Protein AF-A0A386AXZ5-F1 (afdb_monomer_lite)

InterPro domains:
  IPR029063 S-adenosyl-L-methionine-dependent methyltransferase superfamily [G3DSA:3.40.50.150] (8-217)
  IPR029063 S-adenosyl-L-methionine-dependent methyltransferase superfamily [SSF53335] (28-207)

Sequence (222 aa):
MKNLVYKKGYFWWVYFIKNRGLISIKISGYLTSLSLKYIREFLIASGRIIGVISLPEGVFKKSDAESDAGGFTTILFFKKEKIETDYKIFVDVAIKIGFNHTSKNQPKIFKRDENGDFILDENNNKILDNDLIVIKDKLKKFCFDNNILGMERENLNIDYCFTNLTTFLKDDKLILCPKRYSHHYKSLISTIKSNTYATLKDINGVVENRSKDPVVKNLSKQ

pLDDT: mean 82.86, std 17.99, range [33.31, 98.56]

Secondary structure (DSSP, 8-state):
-------SSTTTHHHHSPTT-EEEEEEESTTT-GGGHHHHHHHHHHSEEEEEEE--TT-S---STT----SPEEEEEEES----S--EEEEEE-S-BSB-TTSTT--B-B-B-TTSPBPB-TTSPBPB-BHHHHHHHHHHHHHHHTT-TTS-----S----EEEHHHHHTSTT----GGGGSHHHHHHHHHHHHSSS--TTTTT---------TTGGGTS--

Structure (mmCIF, N/CA/C/O backbone):
data_AF-A0A386AXZ5-F1
#
_entry.id   AF-A0A386AXZ5-F1
#
loop_
_atom_site.group_PDB
_atom_site.id
_atom_site.type_symbol
_atom_site.label_atom_id
_atom_site.label_alt_id
_atom_site.label_comp_id
_atom_site.label_asym_id
_atom_site.label_entity_id
_atom_site.label_seq_id
_atom_site.pdbx_PDB_ins_code
_atom_site.Cartn_x
_atom_site.Cartn_y
_atom_site.Cartn_z
_atom_site.occupancy
_atom_site.B_iso_or_equiv
_atom_site.auth_seq_id
_atom_site.auth_comp_id
_atom_site.auth_asym_id
_atom_site.auth_atom_id
_atom_site.pdbx_PDB_model_num
ATOM 1 N N . MET A 1 1 ? -16.460 11.954 26.315 1.00 35.03 1 MET A N 1
ATOM 2 C CA . MET A 1 1 ? -15.560 12.323 25.198 1.00 35.03 1 MET A CA 1
ATOM 3 C C . MET A 1 1 ? -14.317 12.968 25.791 1.00 35.03 1 MET A C 1
ATOM 5 O O . MET A 1 1 ? -14.424 14.056 26.337 1.00 35.03 1 MET A O 1
ATOM 9 N N . LYS A 1 2 ? -13.173 12.271 25.816 1.00 34.31 2 LYS A N 1
ATOM 10 C CA . LYS A 1 2 ? -11.921 12.840 26.339 1.00 34.31 2 LYS A CA 1
ATOM 11 C C . LYS A 1 2 ? -11.267 13.673 25.239 1.00 34.31 2 LYS A C 1
ATOM 13 O O . LYS A 1 2 ? -10.969 13.147 24.171 1.00 34.31 2 LYS A O 1
ATOM 18 N N . ASN A 1 3 ? -11.072 14.958 25.523 1.00 35.78 3 ASN A N 1
ATOM 19 C CA . ASN A 1 3 ? -10.317 15.898 24.706 1.00 35.78 3 ASN A CA 1
ATOM 20 C C . ASN A 1 3 ? -8.893 15.366 24.491 1.00 35.78 3 ASN A C 1
ATOM 22 O O . ASN A 1 3 ? -8.052 15.456 25.385 1.00 35.78 3 ASN A O 1
ATOM 26 N N . LEU A 1 4 ? -8.623 14.805 23.308 1.00 40.41 4 LEU A N 1
ATOM 27 C CA . LEU A 1 4 ? -7.254 14.637 22.837 1.00 40.41 4 LEU A CA 1
ATOM 28 C C . LEU A 1 4 ? -6.691 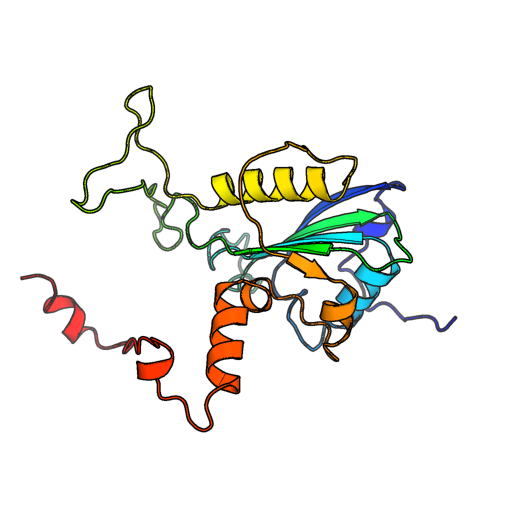16.037 22.589 1.00 40.41 4 LEU A C 1
ATOM 30 O O . LEU A 1 4 ? -7.056 16.716 21.631 1.00 40.41 4 LEU A O 1
ATOM 34 N N . VAL A 1 5 ? -5.807 16.470 23.479 1.00 38.00 5 VAL A N 1
ATOM 35 C CA . VAL A 1 5 ? -4.984 17.663 23.295 1.00 38.00 5 VAL A CA 1
ATOM 36 C C . VAL A 1 5 ? -4.059 17.393 22.106 1.00 38.00 5 VAL A C 1
ATOM 38 O O . VAL A 1 5 ? -3.056 16.690 22.221 1.00 38.00 5 VAL A O 1
ATOM 41 N N . TYR A 1 6 ? -4.436 17.899 20.930 1.00 49.62 6 TYR A N 1
ATOM 42 C CA . TYR A 1 6 ? -3.647 17.790 19.707 1.00 49.62 6 TYR A CA 1
ATOM 43 C C . TYR A 1 6 ? -2.310 18.510 19.898 1.00 49.62 6 TYR A C 1
ATOM 45 O O . TYR A 1 6 ? -2.257 19.736 20.012 1.00 49.62 6 TYR A O 1
ATOM 53 N N . LYS A 1 7 ? -1.200 17.764 19.877 1.00 44.31 7 LYS A N 1
ATOM 54 C CA . LYS A 1 7 ? 0.110 18.368 19.617 1.00 44.31 7 LYS A CA 1
ATOM 55 C C . LYS A 1 7 ? 0.072 18.981 18.208 1.00 44.31 7 LYS A C 1
ATOM 57 O O . LYS A 1 7 ? -0.056 18.270 17.216 1.00 44.31 7 LYS A O 1
ATOM 62 N N . LYS A 1 8 ? 0.105 20.318 18.184 1.00 41.59 8 LYS A N 1
ATOM 63 C CA . LYS A 1 8 ? 0.206 21.261 17.055 1.00 41.59 8 LYS A CA 1
ATOM 64 C C . LYS A 1 8 ? 0.628 20.651 15.699 1.00 41.59 8 LYS A C 1
ATOM 66 O O . LYS A 1 8 ? 1.732 20.135 15.566 1.00 41.59 8 LYS A O 1
ATOM 71 N N . GLY A 1 9 ? -0.210 20.849 14.673 1.00 53.00 9 GLY A N 1
ATOM 72 C CA . GLY A 1 9 ? 0.258 21.240 13.330 1.00 53.00 9 GLY A CA 1
ATOM 73 C C . GLY A 1 9 ? -0.055 20.324 12.139 1.00 53.00 9 GLY A C 1
ATOM 74 O O . GLY A 1 9 ? -0.414 20.824 11.080 1.00 53.00 9 GLY A O 1
ATOM 75 N N . TYR A 1 10 ? 0.054 19.001 12.258 1.00 60.22 10 TYR A N 1
ATOM 76 C CA . TYR A 1 10 ? 0.369 18.196 11.060 1.00 60.22 10 TYR A CA 1
ATOM 77 C C . TYR A 1 10 ? -0.810 17.754 10.166 1.00 60.22 10 TYR A C 1
ATOM 79 O O . TYR A 1 10 ? -0.578 17.299 9.049 1.00 60.22 10 TYR A O 1
ATOM 87 N N . PHE A 1 11 ? -2.068 17.876 10.610 1.00 69.06 11 PHE A N 1
ATOM 88 C CA . PHE A 1 11 ? -3.231 17.314 9.887 1.00 69.06 11 PHE A CA 1
ATOM 89 C C . PHE A 1 11 ? -4.452 18.245 9.794 1.00 69.06 11 PHE A C 1
ATOM 91 O O . PHE A 1 11 ? -5.574 17.793 9.562 1.00 69.06 11 PHE A O 1
ATOM 98 N N . TRP A 1 12 ? -4.249 19.562 9.918 1.00 75.38 12 TRP A N 1
ATOM 99 C CA . TRP A 1 12 ? -5.325 20.558 9.777 1.00 75.38 12 TRP A CA 1
ATOM 100 C C . TRP A 1 12 ? -6.089 20.455 8.452 1.00 75.38 12 TRP A C 1
ATOM 102 O O . TRP A 1 12 ? -7.279 20.751 8.401 1.00 75.38 12 TRP A O 1
ATOM 112 N N . TRP A 1 13 ? -5.438 19.958 7.399 1.00 78.38 13 TRP A N 1
ATOM 113 C CA . TRP A 1 13 ? -6.053 19.739 6.094 1.00 78.38 13 TRP A CA 1
ATOM 114 C C . TRP A 1 13 ? -7.328 18.879 6.154 1.00 78.38 13 TRP A C 1
ATOM 116 O O . TRP A 1 13 ? -8.241 19.122 5.372 1.00 78.38 13 TRP A O 1
ATOM 126 N N . VAL A 1 14 ? -7.464 17.943 7.109 1.00 78.75 14 VAL A N 1
ATOM 127 C CA . VAL A 1 14 ? -8.689 17.127 7.260 1.00 78.75 14 VAL A CA 1
ATOM 128 C C . VAL A 1 14 ? -9.915 17.996 7.564 1.00 78.75 14 VAL A C 1
ATOM 130 O O . VAL A 1 14 ? -11.027 17.691 7.122 1.00 78.75 14 VAL A O 1
ATOM 133 N N . TYR A 1 15 ? -9.735 19.114 8.270 1.00 81.56 15 TYR A N 1
ATOM 134 C CA . TYR A 1 15 ? -10.823 20.048 8.562 1.00 81.56 15 TYR A CA 1
ATOM 135 C C . TYR A 1 15 ? -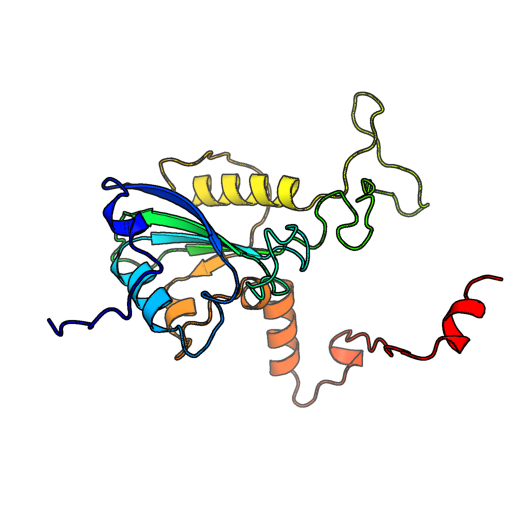11.291 20.797 7.311 1.00 81.56 15 TYR A C 1
ATOM 137 O O . TYR A 1 15 ? -12.491 21.016 7.167 1.00 81.56 15 TYR A O 1
ATOM 145 N N . PHE A 1 16 ? -10.383 21.086 6.375 1.00 83.44 16 PHE A N 1
ATOM 146 C CA . PHE A 1 16 ? -10.688 21.781 5.119 1.00 83.44 16 PHE A CA 1
ATOM 147 C C . PHE A 1 16 ? -11.294 20.878 4.037 1.00 83.44 16 PHE A C 1
ATOM 149 O O . PHE A 1 16 ? -11.870 21.371 3.067 1.00 83.44 16 PHE A O 1
ATOM 156 N N . ILE A 1 17 ? -11.213 19.555 4.196 1.00 86.81 17 ILE A N 1
ATOM 157 C CA . ILE A 1 17 ? -11.880 18.624 3.286 1.00 86.81 17 ILE A CA 1
ATOM 158 C C . ILE A 1 17 ? -13.397 18.693 3.516 1.00 86.81 17 ILE A C 1
ATOM 160 O O . ILE A 1 17 ? -13.882 18.525 4.641 1.00 86.81 17 ILE A O 1
ATOM 164 N N . LYS A 1 18 ? -14.157 18.920 2.437 1.00 88.25 18 LYS A N 1
ATOM 165 C CA . LYS A 1 18 ? -15.627 18.820 2.429 1.00 88.25 18 LYS A CA 1
ATOM 166 C C . LYS A 1 18 ? -16.069 17.394 2.778 1.00 88.25 18 LYS A C 1
ATOM 168 O O . LYS A 1 18 ? -15.335 16.440 2.540 1.00 88.25 18 LYS A O 1
ATOM 173 N N . ASN A 1 19 ? -17.279 17.215 3.303 1.00 87.31 19 ASN A N 1
ATOM 174 C CA . ASN A 1 19 ? -17.808 15.868 3.547 1.00 87.31 19 ASN A CA 1
ATOM 175 C C . ASN A 1 19 ? -17.778 15.026 2.263 1.00 87.31 19 ASN A C 1
ATOM 177 O O . ASN A 1 19 ? -18.112 15.522 1.189 1.00 87.31 19 ASN A O 1
ATOM 181 N N . ARG A 1 20 ? -17.347 13.763 2.387 1.00 89.31 20 ARG A N 1
ATOM 182 C CA . ARG A 1 20 ? -17.067 12.831 1.276 1.00 89.31 20 ARG A CA 1
ATOM 183 C C . ARG A 1 20 ? -15.950 13.271 0.320 1.00 89.31 20 ARG A C 1
ATOM 185 O O . ARG A 1 20 ? -15.727 12.604 -0.688 1.00 89.31 20 ARG A O 1
ATOM 192 N N . GLY A 1 21 ? -15.231 14.345 0.639 1.00 92.44 21 GLY A N 1
ATOM 193 C CA . GLY A 1 21 ? -14.072 14.799 -0.114 1.00 92.44 21 GLY A CA 1
ATOM 194 C C . GLY A 1 21 ? -12.894 13.837 0.020 1.00 92.44 21 GLY A C 1
ATOM 195 O O . GLY A 1 21 ? -12.735 13.155 1.038 1.00 92.44 21 GLY A O 1
ATOM 196 N N . LEU A 1 22 ? -12.080 13.796 -1.030 1.00 93.75 22 LEU A N 1
ATOM 197 C CA . LEU A 1 22 ? -10.935 12.909 -1.174 1.00 93.75 22 LEU A CA 1
ATOM 198 C C . LEU A 1 22 ? -9.646 13.720 -1.244 1.00 93.75 22 LEU A C 1
ATOM 200 O O . LEU A 1 22 ? -9.611 14.794 -1.842 1.00 93.75 22 LEU A O 1
ATOM 204 N N . ILE A 1 23 ? -8.585 13.182 -0.657 1.00 94.00 23 ILE A N 1
ATOM 205 C CA . ILE A 1 23 ? -7.238 13.715 -0.794 1.00 94.00 23 ILE A CA 1
ATOM 206 C C . ILE A 1 23 ? -6.242 12.576 -0.989 1.00 94.00 23 ILE A C 1
ATOM 208 O O . ILE A 1 23 ? -6.380 11.491 -0.418 1.00 94.00 23 ILE A O 1
ATOM 212 N N . SER A 1 24 ? -5.203 12.858 -1.763 1.00 92.44 24 SER A N 1
ATOM 213 C CA . SER A 1 24 ? -3.974 12.077 -1.791 1.00 92.44 24 SER A CA 1
ATOM 214 C C . SER A 1 24 ? -2.831 12.948 -1.288 1.00 92.44 24 SER A C 1
ATOM 216 O O . SER A 1 24 ? -2.636 14.048 -1.804 1.00 92.44 24 SER A O 1
ATOM 218 N N . ILE A 1 25 ? -2.072 12.478 -0.303 1.00 91.25 25 ILE A N 1
ATOM 219 C CA . ILE A 1 25 ? -0.964 13.241 0.278 1.00 91.25 25 ILE A CA 1
ATOM 220 C C . ILE A 1 25 ? 0.306 12.400 0.354 1.00 91.25 25 ILE A C 1
ATOM 222 O O . ILE A 1 25 ? 0.280 11.225 0.725 1.00 91.25 25 ILE A O 1
ATOM 226 N N . LYS A 1 26 ? 1.437 13.026 0.024 1.00 89.44 26 LYS A N 1
ATOM 227 C CA . LYS A 1 26 ? 2.769 12.485 0.290 1.00 89.44 26 LYS A CA 1
ATOM 228 C C . LYS A 1 26 ? 3.077 12.633 1.781 1.00 89.44 26 LYS A C 1
ATOM 230 O O . LYS A 1 26 ? 3.073 13.743 2.303 1.00 89.44 26 LYS A O 1
ATOM 235 N N . ILE A 1 27 ? 3.419 11.535 2.445 1.00 86.00 27 ILE A N 1
ATOM 236 C CA . ILE A 1 27 ? 3.763 11.515 3.865 1.00 86.00 27 ILE A CA 1
ATOM 237 C C . ILE A 1 27 ? 5.003 10.650 4.131 1.00 86.00 27 ILE A C 1
ATOM 239 O O . ILE A 1 27 ? 5.172 9.600 3.518 1.00 86.00 27 ILE A O 1
ATOM 243 N N . SER A 1 28 ? 5.887 11.080 5.037 1.00 80.88 28 SER A N 1
ATOM 244 C CA . SER A 1 28 ? 7.130 10.361 5.372 1.00 80.88 28 SER A CA 1
ATOM 245 C C . SER A 1 28 ? 7.171 10.000 6.857 1.00 80.88 28 SER A C 1
ATOM 247 O O . SER A 1 28 ? 7.037 10.874 7.704 1.00 80.88 28 SER A O 1
ATOM 249 N N . GLY A 1 29 ? 7.301 8.716 7.197 1.00 78.19 29 GLY A N 1
ATOM 250 C CA . GLY A 1 29 ? 7.477 8.239 8.582 1.00 78.19 29 GLY A CA 1
ATOM 251 C C . GLY A 1 29 ? 6.266 8.341 9.533 1.00 78.19 29 GLY A C 1
ATOM 252 O O . GLY A 1 29 ? 6.178 7.568 10.485 1.00 78.19 29 GLY A O 1
ATOM 253 N N . TYR A 1 30 ? 5.281 9.211 9.286 1.00 85.88 30 TYR A N 1
ATOM 254 C CA . TYR A 1 30 ? 4.122 9.387 10.185 1.00 85.88 30 TYR A CA 1
ATOM 255 C C . TYR A 1 30 ? 3.222 8.142 10.297 1.00 85.88 30 TYR A C 1
ATOM 257 O O . TYR A 1 30 ? 2.615 7.897 11.341 1.00 85.88 30 TYR A O 1
ATOM 265 N N . LEU A 1 31 ? 3.140 7.331 9.238 1.00 89.88 31 LEU A N 1
ATOM 266 C CA . LEU A 1 31 ? 2.310 6.120 9.218 1.00 89.88 31 LEU A CA 1
ATOM 267 C C . LEU A 1 31 ? 2.986 4.900 9.863 1.00 89.88 31 LEU A C 1
ATOM 269 O O . LEU A 1 31 ? 2.322 3.904 10.140 1.00 89.88 31 LEU A O 1
ATOM 273 N N . THR A 1 32 ? 4.287 4.979 10.143 1.00 89.69 32 THR A N 1
ATOM 274 C CA . THR A 1 32 ? 5.070 3.856 10.678 1.00 89.69 32 THR A CA 1
ATOM 275 C C . THR A 1 32 ? 5.696 4.148 12.036 1.00 89.69 32 THR A C 1
ATOM 277 O O . THR A 1 32 ? 5.943 3.219 12.800 1.00 89.69 32 THR A O 1
ATOM 280 N N . SER A 1 33 ? 5.909 5.421 12.375 1.00 89.00 33 SER A N 1
ATOM 281 C CA . SER A 1 33 ? 6.525 5.816 13.639 1.00 89.00 33 SER A CA 1
ATOM 282 C C . SER A 1 33 ? 5.670 5.429 14.848 1.00 89.00 33 SER A C 1
ATOM 284 O O . SER A 1 33 ? 4.472 5.734 14.921 1.00 89.00 33 SER A O 1
ATOM 286 N N . LEU A 1 34 ? 6.310 4.794 15.831 1.00 88.12 34 LEU A N 1
ATOM 287 C CA . LEU A 1 34 ? 5.687 4.346 17.078 1.00 88.12 34 LEU A CA 1
ATOM 288 C C . LEU A 1 34 ? 5.157 5.517 17.916 1.00 88.12 34 LEU A C 1
ATOM 290 O O . LEU A 1 34 ? 4.068 5.422 18.477 1.00 88.12 34 LEU A O 1
ATOM 294 N N . SER A 1 35 ? 5.889 6.634 17.959 1.00 87.88 35 SER A N 1
ATOM 295 C CA . SER A 1 35 ? 5.510 7.828 18.729 1.00 87.88 35 SER A CA 1
ATOM 296 C C . SER A 1 35 ? 4.331 8.592 18.119 1.00 87.88 35 SER A C 1
ATOM 298 O O . SER A 1 35 ? 3.718 9.427 18.781 1.00 87.88 35 SER A O 1
ATOM 300 N N . LEU A 1 36 ? 3.983 8.290 16.866 1.00 89.62 36 LEU A N 1
ATOM 301 C CA . LEU A 1 36 ? 2.950 8.979 16.094 1.00 89.62 36 LEU A CA 1
ATOM 302 C C . LEU A 1 36 ? 1.664 8.152 15.936 1.00 89.62 36 LEU A C 1
ATOM 304 O O . LEU A 1 36 ? 0.876 8.401 15.026 1.00 89.62 36 LEU A O 1
ATOM 308 N N . LYS A 1 37 ? 1.422 7.183 16.833 1.00 92.94 37 LYS A N 1
ATOM 309 C CA . LYS A 1 37 ? 0.196 6.358 16.848 1.00 92.94 37 LYS A CA 1
ATOM 310 C C . LYS A 1 37 ? -1.088 7.187 16.777 1.00 92.94 37 LYS A C 1
ATOM 312 O O . LYS A 1 37 ? -1.968 6.860 15.984 1.00 92.94 37 LYS A O 1
ATOM 317 N N . TYR A 1 38 ? -1.145 8.292 17.517 1.00 91.00 38 TYR A N 1
ATOM 318 C CA . TYR A 1 38 ? -2.308 9.183 17.572 1.00 91.00 38 TYR A CA 1
ATOM 319 C C . TYR A 1 38 ? -2.747 9.714 16.198 1.00 91.00 38 TYR A C 1
ATOM 321 O O . TYR A 1 38 ? -3.922 9.993 15.991 1.00 91.00 38 TYR A O 1
ATOM 329 N N . ILE A 1 39 ? -1.830 9.830 15.231 1.00 90.81 39 ILE A N 1
ATOM 330 C CA . ILE A 1 39 ? -2.159 10.263 13.866 1.00 90.81 39 ILE A CA 1
ATOM 331 C C . ILE A 1 39 ? -3.015 9.213 13.165 1.00 90.81 39 ILE A C 1
ATOM 333 O O . ILE A 1 39 ? -3.950 9.539 12.441 1.00 90.81 39 ILE A O 1
ATOM 337 N N . ARG A 1 40 ? -2.708 7.938 13.382 1.00 93.19 40 ARG A N 1
ATOM 338 C CA . ARG A 1 40 ? -3.409 6.819 12.747 1.00 93.19 40 ARG A CA 1
ATOM 339 C C . ARG A 1 40 ? -4.761 6.597 13.405 1.00 93.19 40 ARG A C 1
ATOM 341 O O . ARG A 1 40 ? -5.745 6.409 12.700 1.00 93.19 40 ARG A O 1
ATOM 348 N N . GLU A 1 41 ? -4.820 6.745 14.727 1.00 94.12 41 GLU A N 1
ATOM 349 C CA . GLU A 1 41 ? -6.082 6.822 15.471 1.00 94.12 41 GLU A CA 1
ATOM 350 C C . GLU A 1 41 ? -6.957 7.970 14.947 1.00 94.12 41 GLU A C 1
ATOM 352 O O . GLU A 1 41 ? -8.135 7.763 14.667 1.00 94.12 41 GLU A O 1
ATOM 357 N N . PHE A 1 42 ? -6.375 9.154 14.724 1.00 92.62 42 PHE A N 1
ATOM 358 C CA . PHE A 1 42 ? -7.084 10.301 14.161 1.00 92.62 42 PHE A CA 1
ATOM 359 C C . PHE A 1 42 ? -7.607 10.038 12.745 1.00 92.62 42 PHE A C 1
ATOM 361 O O . PHE A 1 42 ? -8.765 10.345 12.469 1.00 92.62 42 PHE A O 1
ATOM 368 N N . LEU A 1 43 ? -6.799 9.455 11.855 1.00 93.44 43 LEU A N 1
ATOM 369 C CA . LEU A 1 43 ? -7.237 9.110 10.499 1.00 93.44 43 LEU A CA 1
ATOM 370 C C . LEU A 1 43 ? -8.420 8.134 10.529 1.00 93.44 43 LEU A C 1
ATOM 372 O O . LEU A 1 43 ? -9.422 8.390 9.867 1.00 93.44 43 LEU A O 1
ATOM 376 N N . ILE A 1 44 ? -8.338 7.070 11.335 1.00 94.12 44 ILE A N 1
ATOM 377 C CA . ILE A 1 44 ? -9.423 6.086 11.499 1.00 94.12 44 ILE A CA 1
ATOM 378 C C . ILE A 1 44 ? -10.686 6.747 12.072 1.00 94.12 44 ILE A C 1
ATOM 380 O O . ILE A 1 44 ? -11.792 6.487 11.609 1.00 94.12 44 ILE A O 1
ATOM 384 N N . ALA A 1 45 ? -10.539 7.622 13.069 1.00 92.88 45 ALA A N 1
ATOM 385 C CA . ALA A 1 45 ? -11.675 8.294 13.696 1.00 92.88 45 ALA A CA 1
ATOM 386 C C . ALA A 1 45 ? -12.349 9.327 12.775 1.00 92.88 45 ALA A C 1
ATOM 388 O O . ALA A 1 45 ? -13.551 9.571 12.900 1.00 92.88 45 ALA A O 1
ATOM 389 N N . SER A 1 46 ? -11.581 9.940 11.870 1.00 92.81 46 SER A N 1
ATOM 390 C CA . SER A 1 46 ? -12.014 11.099 11.077 1.00 92.81 46 SER A CA 1
ATOM 391 C C . SER A 1 46 ? -12.519 10.748 9.677 1.00 92.81 46 SER A C 1
ATOM 393 O O . SER A 1 46 ? -13.051 11.620 8.988 1.00 92.81 46 SER A O 1
ATOM 395 N N . GLY A 1 47 ? -12.340 9.509 9.217 1.00 94.25 47 GLY A N 1
ATOM 396 C CA . GLY A 1 47 ? -12.781 9.095 7.890 1.00 94.25 47 GLY A CA 1
ATOM 397 C C . GLY A 1 47 ? -12.255 7.726 7.475 1.00 94.25 47 GLY A C 1
ATOM 398 O O . GLY A 1 47 ? -11.981 6.866 8.306 1.00 94.25 47 GLY A O 1
ATOM 399 N N . ARG A 1 48 ? -12.114 7.530 6.165 1.00 96.12 48 ARG A N 1
ATOM 400 C CA . ARG A 1 48 ? -11.716 6.270 5.544 1.00 96.12 48 ARG A CA 1
ATOM 401 C C . ARG A 1 48 ? -10.329 6.400 4.941 1.00 96.12 48 ARG A C 1
ATOM 403 O O . ARG A 1 48 ? -10.098 7.190 4.024 1.00 96.12 48 ARG A O 1
ATOM 410 N N . ILE A 1 49 ? -9.419 5.553 5.401 1.00 96.88 49 ILE A N 1
ATOM 411 C CA . ILE A 1 49 ? -8.149 5.309 4.713 1.00 96.88 49 ILE A CA 1
ATOM 412 C C . ILE A 1 49 ? -8.459 4.436 3.494 1.00 96.88 49 ILE A C 1
ATOM 414 O O . ILE A 1 49 ? -8.850 3.284 3.648 1.00 96.88 49 ILE A O 1
ATOM 418 N N . ILE A 1 50 ? -8.323 4.980 2.286 1.00 97.94 50 ILE A N 1
ATOM 419 C CA . ILE A 1 50 ? -8.579 4.225 1.052 1.00 97.94 50 ILE A CA 1
ATOM 420 C C . ILE A 1 50 ? -7.389 3.325 0.745 1.00 97.94 50 ILE A C 1
ATOM 422 O O . ILE A 1 50 ? -7.560 2.141 0.465 1.00 97.94 50 ILE A O 1
ATOM 426 N N . GLY A 1 51 ? -6.181 3.882 0.812 1.00 97.56 51 GLY A N 1
ATOM 427 C CA . GLY A 1 51 ? -4.990 3.141 0.451 1.00 97.56 51 GLY A CA 1
ATOM 428 C C . GLY A 1 51 ? -3.692 3.836 0.804 1.00 97.56 51 GLY A C 1
ATOM 429 O O . GLY A 1 51 ? -3.651 5.048 1.022 1.00 97.56 51 GLY A O 1
ATOM 430 N N . VAL A 1 52 ? -2.628 3.045 0.852 1.00 97.06 52 VAL A N 1
ATOM 431 C CA . VAL A 1 52 ? -1.268 3.493 1.137 1.00 97.06 52 VAL A CA 1
ATOM 432 C C . VAL A 1 52 ? -0.283 2.845 0.170 1.00 97.06 52 VAL A C 1
ATOM 434 O O . VAL A 1 52 ? -0.224 1.623 0.052 1.00 97.06 52 VAL A O 1
ATOM 437 N N . ILE A 1 53 ? 0.513 3.664 -0.514 1.00 96.25 53 ILE A N 1
ATOM 438 C CA . ILE A 1 53 ? 1.530 3.197 -1.465 1.00 96.25 53 ILE A CA 1
ATOM 439 C C . ILE A 1 53 ? 2.900 3.617 -0.959 1.00 96.25 53 ILE A C 1
ATOM 441 O O . ILE A 1 53 ? 3.162 4.812 -0.839 1.00 96.25 53 ILE A O 1
ATOM 445 N N . SER A 1 54 ? 3.783 2.663 -0.673 1.00 93.69 54 SER A N 1
ATOM 446 C CA . SER A 1 54 ? 5.180 2.981 -0.372 1.00 93.69 54 SER A CA 1
ATOM 447 C C . SER A 1 54 ? 5.947 3.267 -1.654 1.00 93.69 54 SER A C 1
ATOM 449 O O . SER A 1 54 ? 5.806 2.551 -2.640 1.00 93.69 54 SER A O 1
ATOM 451 N N . LEU A 1 55 ? 6.790 4.289 -1.610 1.00 91.75 55 LEU A N 1
ATOM 452 C CA . LEU A 1 55 ? 7.714 4.650 -2.672 1.00 91.75 55 LEU A CA 1
ATOM 453 C C . LEU A 1 55 ? 9.150 4.302 -2.260 1.00 91.75 55 LEU A C 1
ATOM 455 O O . LEU A 1 55 ? 9.435 4.212 -1.055 1.00 91.75 55 LEU A O 1
ATOM 459 N N . PRO A 1 56 ? 10.067 4.152 -3.231 1.00 87.25 56 PRO A N 1
ATOM 460 C CA . PRO A 1 56 ? 11.487 4.044 -2.938 1.00 87.25 56 PRO A CA 1
ATOM 461 C C . PRO A 1 56 ? 12.003 5.259 -2.157 1.00 87.25 56 PRO A C 1
ATOM 463 O O . PRO A 1 56 ? 11.420 6.349 -2.171 1.00 87.25 56 PRO A O 1
ATOM 466 N N . GLU A 1 57 ? 13.109 5.064 -1.451 1.00 82.00 57 GLU A N 1
ATOM 467 C CA . GLU A 1 57 ? 13.824 6.155 -0.794 1.00 82.00 57 GLU A CA 1
ATOM 468 C C . GLU A 1 57 ? 14.382 7.134 -1.842 1.00 82.00 57 GLU A C 1
ATOM 470 O O . GLU A 1 57 ? 14.653 6.744 -2.970 1.00 82.00 57 GLU A O 1
ATOM 475 N N . GLY A 1 58 ? 14.525 8.419 -1.513 1.00 76.19 58 GLY A N 1
ATOM 476 C CA . GLY A 1 58 ? 15.196 9.383 -2.398 1.00 76.19 58 GLY A CA 1
ATOM 477 C C . GLY A 1 58 ? 14.445 9.778 -3.679 1.00 76.19 58 GLY A C 1
ATOM 478 O O . GLY A 1 58 ? 14.975 10.555 -4.466 1.00 76.19 58 GLY A O 1
ATOM 479 N N . VAL A 1 59 ? 13.207 9.312 -3.885 1.00 80.69 59 VAL A N 1
ATOM 480 C CA . VAL A 1 59 ? 12.370 9.658 -5.057 1.00 80.69 59 VAL A CA 1
ATOM 481 C C . VAL A 1 59 ? 12.107 11.161 -5.173 1.00 80.69 59 VAL A C 1
ATOM 483 O O . VAL A 1 59 ? 12.019 11.695 -6.275 1.00 80.69 59 VAL A O 1
ATOM 486 N N . PHE A 1 60 ? 11.970 11.854 -4.042 1.00 78.00 60 PHE A N 1
ATOM 487 C CA . PHE A 1 60 ? 11.745 13.296 -4.012 1.00 78.00 60 PHE A CA 1
ATOM 488 C C . PHE A 1 60 ? 13.018 14.023 -3.593 1.00 78.00 60 PHE A C 1
ATOM 490 O O . PHE A 1 60 ? 13.598 13.708 -2.553 1.00 78.00 60 PHE A O 1
ATOM 497 N N . LYS A 1 61 ? 13.409 15.040 -4.370 1.00 64.94 61 LYS A N 1
ATOM 498 C CA . LYS A 1 61 ? 14.492 15.955 -3.996 1.00 64.94 61 LYS A CA 1
ATOM 499 C C . LYS A 1 61 ? 14.124 16.732 -2.731 1.00 64.94 61 LYS A C 1
ATOM 501 O O . LYS A 1 61 ? 12.965 17.087 -2.522 1.00 64.94 61 LYS A O 1
ATOM 506 N N . LYS A 1 62 ? 15.136 16.997 -1.906 1.00 66.00 62 LYS A N 1
ATOM 507 C CA . LYS A 1 62 ? 15.027 17.846 -0.720 1.00 66.00 62 LYS A CA 1
ATOM 508 C C . LYS A 1 62 ? 14.827 19.291 -1.181 1.00 66.00 62 LYS A C 1
ATOM 510 O O . LYS A 1 62 ? 15.679 19.810 -1.897 1.00 66.00 62 LYS A O 1
ATOM 515 N N . SER A 1 63 ? 13.719 19.911 -0.795 1.00 46.91 63 SER A N 1
ATOM 516 C CA . SER A 1 63 ? 13.655 21.365 -0.696 1.00 46.91 63 SER A CA 1
ATOM 517 C C . SER A 1 63 ? 14.265 21.714 0.659 1.00 46.91 63 SER A C 1
ATOM 519 O O . SER A 1 63 ? 13.627 21.534 1.692 1.00 46.91 63 SER A O 1
ATOM 521 N N . ASP A 1 64 ? 15.523 22.140 0.624 1.00 42.12 64 ASP A N 1
ATOM 522 C CA . ASP A 1 64 ? 16.153 22.945 1.671 1.00 42.12 64 ASP A CA 1
ATOM 523 C C . ASP A 1 64 ? 16.611 22.172 2.932 1.00 42.12 64 ASP A C 1
ATOM 525 O O . ASP A 1 64 ? 16.126 21.094 3.278 1.00 42.12 64 ASP A O 1
ATOM 529 N N . ALA A 1 65 ? 17.659 22.694 3.571 1.00 40.38 65 ALA A N 1
ATOM 530 C CA . ALA A 1 65 ? 18.647 21.971 4.378 1.00 40.38 65 ALA A CA 1
ATOM 531 C C . ALA A 1 65 ? 18.203 21.427 5.758 1.00 40.38 65 ALA A C 1
ATOM 533 O O . ALA A 1 65 ? 19.062 20.980 6.511 1.00 40.38 65 ALA A O 1
ATOM 534 N N . GLU A 1 66 ? 16.913 21.407 6.108 1.00 38.31 66 GLU A N 1
ATOM 535 C CA . GLU A 1 66 ? 16.487 21.155 7.503 1.00 38.31 66 GLU A CA 1
ATOM 536 C C . GLU A 1 66 ? 15.372 20.119 7.706 1.00 38.31 66 GLU A C 1
ATOM 538 O O . GLU A 1 66 ? 14.891 19.944 8.824 1.00 38.31 66 GLU A O 1
ATOM 543 N N . SER A 1 67 ? 14.962 19.368 6.682 1.00 41.28 67 SER A N 1
ATOM 544 C CA . SER A 1 67 ? 14.010 18.269 6.901 1.00 41.28 67 SER A CA 1
ATOM 545 C C . SER A 1 67 ? 14.555 16.923 6.431 1.00 41.28 67 SER A C 1
ATOM 547 O O . SER A 1 67 ? 14.855 16.712 5.254 1.00 41.28 67 SER A O 1
ATOM 549 N N . ASP A 1 68 ? 14.669 15.991 7.382 1.00 41.59 68 ASP A N 1
ATOM 550 C CA . ASP A 1 68 ? 15.153 14.610 7.250 1.00 41.59 68 ASP A CA 1
ATOM 551 C C . ASP A 1 68 ? 14.231 13.710 6.398 1.00 41.59 68 ASP A C 1
ATOM 553 O O . ASP A 1 68 ? 13.880 12.586 6.756 1.00 41.59 68 ASP A O 1
ATOM 557 N N . ALA A 1 69 ? 13.827 14.162 5.212 1.00 45.72 69 ALA A N 1
ATOM 558 C CA . ALA A 1 69 ? 13.046 13.375 4.260 1.00 45.72 69 ALA A CA 1
ATOM 559 C C . ALA A 1 69 ? 13.925 12.442 3.401 1.00 45.72 69 ALA A C 1
ATOM 561 O O . ALA A 1 69 ? 13.614 12.181 2.242 1.00 45.72 69 ALA A O 1
ATOM 562 N N . GLY A 1 70 ? 15.012 11.916 3.976 1.00 46.59 70 GLY A N 1
ATOM 563 C CA . GLY A 1 70 ? 15.745 10.764 3.440 1.00 46.59 70 GLY A CA 1
ATOM 564 C C . GLY A 1 70 ? 15.056 9.428 3.736 1.00 46.59 70 GLY A C 1
ATOM 565 O O . GLY A 1 70 ? 15.628 8.388 3.480 1.00 46.59 70 GLY A O 1
ATOM 566 N N . GLY A 1 71 ? 13.854 9.428 4.317 1.00 59.78 71 GLY A N 1
ATOM 567 C CA . GLY A 1 71 ? 13.127 8.210 4.673 1.00 59.78 71 GLY A CA 1
ATOM 568 C C . GLY A 1 71 ? 12.186 7.690 3.581 1.00 59.78 71 GLY A C 1
ATOM 569 O O . GLY A 1 71 ? 11.841 8.385 2.622 1.00 59.78 71 GLY A O 1
ATOM 570 N N . PHE A 1 72 ? 11.703 6.459 3.777 1.00 70.12 72 PHE A N 1
ATOM 571 C CA . PHE A 1 72 ? 10.624 5.870 2.982 1.00 70.12 72 PHE A CA 1
ATOM 572 C C . PHE A 1 72 ? 9.421 6.816 2.904 1.00 70.12 72 PHE A C 1
ATOM 574 O O . PHE A 1 72 ? 8.789 7.143 3.913 1.00 70.12 72 PHE A O 1
ATOM 581 N N . THR A 1 73 ? 9.081 7.222 1.685 1.00 85.50 73 THR A N 1
ATOM 582 C CA . THR A 1 73 ? 7.913 8.061 1.426 1.00 85.50 73 THR A CA 1
ATOM 583 C C . THR A 1 73 ? 6.701 7.184 1.133 1.00 85.50 73 THR A C 1
ATOM 585 O O . THR A 1 73 ? 6.818 6.127 0.521 1.00 85.50 73 THR A O 1
ATOM 588 N N . THR A 1 74 ? 5.522 7.607 1.577 1.00 90.88 74 THR A N 1
ATOM 589 C CA . THR A 1 74 ? 4.249 6.933 1.309 1.00 90.88 74 THR A CA 1
ATOM 590 C C . THR A 1 74 ? 3.252 7.918 0.707 1.00 90.88 74 THR A C 1
ATOM 592 O O . THR A 1 74 ? 3.199 9.075 1.117 1.00 90.88 74 THR A O 1
ATOM 595 N N . ILE A 1 75 ? 2.451 7.471 -0.255 1.00 94.81 75 ILE A N 1
ATOM 596 C CA . ILE A 1 75 ? 1.260 8.187 -0.718 1.00 94.81 75 ILE A CA 1
ATOM 597 C C . ILE A 1 75 ? 0.069 7.639 0.065 1.00 94.81 75 ILE A C 1
ATOM 599 O O . ILE A 1 75 ? -0.198 6.440 0.016 1.00 94.81 75 ILE A O 1
ATOM 603 N N . LEU A 1 76 ? -0.628 8.506 0.793 1.00 95.81 76 LEU A N 1
ATOM 604 C CA . LEU A 1 76 ? -1.857 8.188 1.515 1.00 95.81 76 LEU A CA 1
ATOM 605 C C . LEU A 1 76 ? -3.058 8.693 0.718 1.00 95.81 76 LEU A C 1
ATOM 607 O O . LEU A 1 76 ? -3.143 9.889 0.456 1.00 95.81 76 LEU A O 1
ATOM 611 N N . PHE A 1 77 ? -4.004 7.808 0.417 1.00 97.19 77 PHE A N 1
ATOM 612 C CA . PHE A 1 77 ? -5.332 8.157 -0.082 1.00 97.19 77 PHE A CA 1
ATOM 613 C C . PHE A 1 77 ? -6.320 8.125 1.076 1.00 97.19 77 PHE A C 1
ATOM 615 O O . PHE A 1 77 ? -6.505 7.091 1.725 1.00 97.19 77 PHE A O 1
ATOM 622 N N . PHE A 1 78 ? -6.959 9.258 1.336 1.00 96.12 78 PHE A N 1
ATOM 623 C CA . PHE A 1 78 ? -7.883 9.429 2.446 1.00 96.12 78 PHE A CA 1
ATOM 624 C C . PHE A 1 78 ? -9.170 10.090 1.970 1.00 96.12 78 PHE A C 1
ATOM 626 O O . PHE A 1 78 ? -9.149 11.009 1.152 1.00 96.12 78 PHE A O 1
ATOM 633 N N . LYS A 1 79 ? -10.296 9.643 2.517 1.00 95.88 79 LYS A N 1
ATOM 634 C CA . LYS A 1 79 ? -11.606 10.222 2.246 1.00 95.88 79 LYS A CA 1
ATOM 635 C C . LYS A 1 79 ? -12.295 10.575 3.549 1.00 95.88 79 LYS A C 1
ATOM 637 O O . LYS A 1 79 ? -12.371 9.750 4.457 1.00 95.88 79 LYS A O 1
ATOM 642 N N . LYS A 1 80 ? -12.829 11.794 3.635 1.00 94.75 80 LYS A N 1
ATOM 643 C CA . LYS A 1 80 ? -13.582 12.270 4.803 1.00 94.75 80 LYS A CA 1
ATOM 644 C C . LYS A 1 80 ? -14.996 11.692 4.789 1.00 94.75 80 LYS A C 1
ATOM 646 O O . LYS A 1 80 ? -15.981 12.362 4.482 1.00 94.75 80 LYS A O 1
ATOM 651 N N . GLU A 1 81 ? -15.055 10.399 5.048 1.00 92.75 81 GLU A N 1
ATOM 652 C CA . GLU A 1 81 ? -16.244 9.562 5.059 1.00 92.75 81 GLU A CA 1
ATOM 653 C C . GLU A 1 81 ? -16.023 8.501 6.132 1.00 92.75 81 GLU A C 1
ATOM 655 O O . GLU A 1 81 ? -15.128 7.669 6.002 1.00 92.75 81 GLU A O 1
ATOM 660 N N . LYS A 1 82 ? -16.784 8.564 7.224 1.00 89.00 82 LYS A N 1
ATOM 661 C CA . LYS A 1 82 ? -16.676 7.577 8.295 1.00 89.00 82 LYS A CA 1
ATOM 662 C C . LYS A 1 82 ? -17.434 6.320 7.880 1.00 89.00 82 LYS A C 1
ATOM 664 O O . LYS A 1 82 ? -18.607 6.404 7.527 1.00 89.00 82 LYS A O 1
ATOM 669 N N . ILE A 1 83 ? -16.755 5.181 7.926 1.00 89.19 83 ILE A N 1
ATOM 670 C CA . ILE A 1 83 ? -17.346 3.863 7.698 1.00 89.19 83 ILE A CA 1
ATOM 671 C C . ILE A 1 83 ? -17.361 3.146 9.045 1.00 89.19 83 ILE A C 1
ATOM 673 O O . ILE A 1 83 ? -16.319 3.024 9.684 1.00 89.19 83 ILE A O 1
ATOM 677 N N . GLU A 1 84 ? -18.541 2.732 9.501 1.00 87.12 84 GLU A N 1
ATOM 678 C CA . GLU A 1 84 ? -18.703 2.052 10.796 1.00 87.12 84 GLU A CA 1
ATOM 679 C C . GLU A 1 84 ? -18.393 0.554 10.718 1.00 87.12 84 GLU A C 1
ATOM 681 O O . GLU A 1 84 ? -18.081 -0.075 11.726 1.00 87.12 84 GLU A O 1
ATOM 686 N N . THR A 1 85 ? -18.448 -0.012 9.514 1.00 92.56 85 THR A N 1
ATOM 687 C CA . THR A 1 85 ? -18.155 -1.416 9.242 1.00 92.56 85 THR A CA 1
ATOM 688 C C . THR A 1 85 ? -16.691 -1.632 8.863 1.00 92.56 85 THR A C 1
ATOM 690 O O . THR A 1 85 ? -15.960 -0.700 8.518 1.00 92.56 85 THR A O 1
ATOM 693 N N . ASP A 1 86 ? -16.248 -2.891 8.918 1.00 96.38 86 ASP A N 1
ATOM 694 C CA . ASP A 1 86 ? -14.927 -3.259 8.415 1.00 96.38 86 ASP A CA 1
ATOM 695 C C . ASP A 1 86 ? -14.816 -2.942 6.917 1.00 96.38 86 ASP A C 1
ATOM 697 O O . ASP A 1 86 ? -15.753 -3.146 6.142 1.00 96.38 86 ASP A O 1
ATOM 701 N N . TYR A 1 87 ? -13.657 -2.439 6.505 1.00 97.56 87 TYR A N 1
ATOM 702 C CA . TYR A 1 87 ? -13.395 -2.087 5.118 1.00 97.56 87 TYR A CA 1
ATOM 703 C C . TYR A 1 87 ? -11.964 -2.437 4.720 1.00 97.56 87 TYR A C 1
ATOM 705 O O . TYR A 1 87 ? -11.044 -2.465 5.540 1.00 97.56 87 TYR A O 1
ATOM 713 N N . LYS A 1 88 ? -11.770 -2.678 3.423 1.00 97.94 88 LYS A N 1
ATOM 714 C CA . LYS A 1 88 ? -10.452 -2.941 2.845 1.00 97.94 88 LYS A CA 1
ATOM 715 C C . LYS A 1 88 ? -9.668 -1.638 2.685 1.00 97.94 88 LYS A C 1
ATOM 717 O O . LYS A 1 88 ? -10.228 -0.623 2.271 1.00 97.94 88 LYS A O 1
ATOM 722 N N . ILE A 1 89 ? -8.374 -1.698 2.974 1.00 98.06 89 ILE A N 1
ATOM 723 C CA . ILE A 1 89 ? -7.367 -0.661 2.749 1.00 98.06 89 ILE A CA 1
ATOM 724 C C . ILE A 1 89 ? -6.418 -1.188 1.677 1.00 98.06 89 ILE A C 1
ATOM 726 O O . ILE A 1 89 ? -5.768 -2.217 1.881 1.00 98.06 89 ILE A O 1
ATOM 730 N N . PHE A 1 90 ? -6.334 -0.490 0.549 1.00 98.44 90 PHE A N 1
ATOM 731 C CA . PHE A 1 90 ? -5.395 -0.813 -0.519 1.00 98.44 90 PHE A CA 1
ATOM 732 C C . PHE A 1 90 ? -3.951 -0.623 -0.047 1.00 98.44 90 PHE A C 1
ATOM 734 O O . PHE A 1 90 ? -3.628 0.367 0.614 1.00 98.44 90 PHE A O 1
ATOM 741 N N . VAL A 1 91 ? -3.065 -1.552 -0.394 1.00 97.19 91 VAL A N 1
ATOM 742 C CA . VAL A 1 91 ? -1.640 -1.453 -0.065 1.00 97.19 91 VAL A CA 1
ATOM 743 C C . VAL A 1 91 ? -0.817 -1.835 -1.284 1.00 97.19 91 VAL A C 1
ATOM 745 O O . VAL A 1 91 ? -1.092 -2.848 -1.913 1.00 97.19 91 VAL A O 1
ATOM 748 N N . ASP A 1 92 ? 0.213 -1.062 -1.610 1.00 96.62 92 ASP A N 1
ATOM 749 C CA . ASP A 1 92 ? 1.206 -1.494 -2.599 1.00 96.62 92 ASP A CA 1
ATOM 750 C C . ASP A 1 92 ? 2.572 -0.842 -2.335 1.00 96.62 92 ASP A C 1
ATOM 752 O O . ASP A 1 92 ? 2.705 0.082 -1.524 1.00 96.62 92 ASP A O 1
ATOM 756 N N . VAL A 1 93 ? 3.610 -1.355 -2.984 1.00 94.31 93 VAL A N 1
ATOM 757 C CA . VAL A 1 93 ? 4.990 -0.890 -2.850 1.00 94.31 93 VAL A CA 1
ATOM 758 C C . VAL A 1 93 ? 5.571 -0.720 -4.245 1.00 94.31 93 VAL A C 1
ATOM 760 O O . VAL A 1 93 ? 5.809 -1.700 -4.941 1.00 94.31 93 VAL A O 1
ATOM 763 N N . ALA A 1 94 ? 5.850 0.522 -4.632 1.00 93.69 94 ALA A N 1
ATOM 764 C CA . ALA A 1 94 ? 6.663 0.791 -5.806 1.00 93.69 94 ALA A CA 1
ATOM 765 C C . ALA A 1 94 ? 8.135 0.542 -5.456 1.00 93.69 94 ALA A C 1
ATOM 767 O O . ALA A 1 94 ? 8.649 1.075 -4.469 1.00 93.69 94 ALA A O 1
ATOM 768 N N . ILE A 1 95 ? 8.813 -0.259 -6.267 1.00 90.44 95 ILE A N 1
ATOM 769 C CA . ILE A 1 95 ? 10.263 -0.473 -6.217 1.00 90.44 95 ILE A CA 1
ATOM 770 C C . ILE A 1 95 ? 10.921 0.366 -7.313 1.00 90.44 95 ILE A C 1
ATOM 772 O O . ILE A 1 95 ? 11.979 0.961 -7.108 1.00 90.44 95 ILE A O 1
ATOM 776 N N . LYS A 1 96 ? 10.257 0.462 -8.464 1.00 91.25 96 LYS A N 1
ATOM 777 C CA . LYS A 1 96 ? 10.739 1.138 -9.658 1.00 91.25 96 LYS A CA 1
ATOM 778 C C . LYS A 1 96 ? 9.843 2.319 -10.003 1.00 91.25 96 LYS A C 1
ATOM 780 O O . LYS A 1 96 ? 8.620 2.225 -9.988 1.00 91.25 96 LYS A O 1
ATOM 785 N N . ILE A 1 97 ? 10.472 3.441 -10.327 1.00 90.81 97 ILE A N 1
ATOM 786 C CA . ILE A 1 97 ? 9.812 4.738 -10.565 1.00 90.81 97 ILE A CA 1
ATOM 787 C C . ILE A 1 97 ? 10.088 5.293 -11.971 1.00 90.81 97 ILE A C 1
ATOM 789 O O . ILE A 1 97 ? 9.761 6.440 -12.261 1.00 90.81 97 ILE A O 1
ATOM 793 N N . GLY A 1 98 ? 10.718 4.507 -12.849 1.00 90.06 98 GLY A N 1
ATOM 794 C CA . GLY A 1 98 ? 11.055 4.912 -14.217 1.00 90.06 98 GLY A CA 1
ATOM 795 C C . GLY A 1 98 ? 12.289 5.807 -14.347 1.00 90.06 98 GLY A C 1
ATOM 796 O O . GLY A 1 98 ? 12.600 6.245 -15.452 1.00 90.06 98 GLY A O 1
ATOM 797 N N . PHE A 1 99 ? 13.016 6.086 -13.262 1.00 88.81 99 PHE A N 1
ATOM 798 C CA . PHE A 1 99 ? 14.287 6.813 -13.302 1.00 88.81 99 PHE A CA 1
ATOM 799 C C . PHE A 1 99 ? 15.206 6.446 -12.132 1.00 88.81 99 PHE A C 1
ATOM 801 O O . PHE A 1 99 ? 14.760 5.984 -11.079 1.00 88.81 99 PHE A O 1
ATOM 808 N N . ASN A 1 100 ? 16.509 6.672 -12.309 1.00 84.50 100 ASN A N 1
ATOM 809 C CA . ASN A 1 100 ? 17.495 6.467 -11.255 1.00 84.50 100 ASN A CA 1
ATOM 810 C C . ASN A 1 100 ? 17.539 7.680 -10.310 1.00 84.50 100 ASN A C 1
ATOM 812 O O . ASN A 1 100 ? 18.256 8.646 -10.559 1.00 84.50 100 ASN A O 1
ATOM 816 N N . HIS A 1 101 ? 16.816 7.595 -9.195 1.00 75.25 101 HIS A N 1
ATOM 817 C CA . HIS A 1 101 ? 16.754 8.634 -8.161 1.00 75.25 101 HIS A CA 1
ATOM 818 C C . HIS A 1 101 ? 18.066 8.832 -7.374 1.00 75.25 101 HIS A C 1
ATOM 820 O O . HIS A 1 101 ? 18.211 9.831 -6.676 1.00 75.25 101 HIS A O 1
ATOM 826 N N . THR A 1 102 ? 19.038 7.919 -7.490 1.00 73.94 102 THR A N 1
ATOM 827 C CA . THR A 1 102 ? 20.352 8.041 -6.824 1.00 73.94 102 THR A CA 1
ATOM 828 C C . THR A 1 102 ? 21.373 8.838 -7.639 1.00 73.94 102 THR A C 1
ATOM 830 O O . THR A 1 102 ? 22.358 9.332 -7.092 1.00 73.94 102 THR A O 1
ATOM 833 N N . SER A 1 103 ? 21.151 8.990 -8.948 1.00 76.19 103 SER A N 1
ATOM 834 C CA . SER A 1 103 ? 22.050 9.730 -9.835 1.00 76.19 103 SER A CA 1
ATOM 835 C C . SER A 1 103 ? 21.617 11.189 -9.956 1.00 76.19 103 SER A C 1
ATOM 837 O O . SER A 1 103 ? 20.437 11.475 -10.153 1.00 76.19 103 SER A O 1
ATOM 839 N N . LYS A 1 104 ? 22.577 12.127 -9.919 1.00 74.69 104 LYS A N 1
ATOM 840 C CA . LYS A 1 104 ? 22.316 13.577 -10.049 1.00 74.69 104 LYS A CA 1
ATOM 841 C C . LYS A 1 104 ? 21.496 13.922 -11.299 1.00 74.69 104 LYS A C 1
ATOM 843 O O . LYS A 1 104 ? 20.623 14.788 -11.241 1.00 74.69 104 LYS A O 1
ATOM 848 N N . ASN A 1 105 ? 21.745 13.205 -12.396 1.00 79.25 105 ASN A N 1
ATOM 849 C CA . ASN A 1 105 ? 21.110 13.448 -13.693 1.00 79.25 105 ASN A CA 1
ATOM 850 C C . ASN A 1 105 ? 19.773 12.710 -13.856 1.00 79.25 105 ASN A C 1
ATOM 852 O O . ASN A 1 105 ? 19.097 12.914 -14.856 1.00 79.25 105 ASN A O 1
ATOM 856 N N . GLN A 1 106 ? 19.393 11.862 -12.890 1.00 82.06 106 GLN A N 1
ATOM 857 C CA . GLN A 1 106 ? 18.132 11.112 -12.860 1.00 82.06 106 GLN A CA 1
ATOM 858 C C . GLN A 1 106 ? 17.763 10.456 -14.206 1.00 82.06 106 GLN A C 1
ATOM 860 O O . GLN A 1 106 ? 16.666 10.683 -14.721 1.00 82.06 106 GLN A O 1
ATOM 865 N N . PRO A 1 107 ? 18.671 9.664 -14.814 1.00 88.56 107 PRO A N 1
ATOM 866 C CA . PRO A 1 107 ? 18.408 9.050 -16.106 1.00 88.56 107 PRO A CA 1
ATOM 867 C C . PRO A 1 107 ? 17.174 8.148 -16.031 1.00 88.56 107 PRO A C 1
ATOM 869 O O . PRO A 1 107 ? 16.968 7.442 -15.038 1.00 88.56 107 PRO A O 1
ATOM 872 N N . LYS A 1 108 ? 16.370 8.164 -17.098 1.00 91.19 108 LYS A N 1
ATOM 873 C CA . LYS A 1 108 ? 15.212 7.278 -17.249 1.00 91.19 108 LYS A CA 1
ATOM 874 C C . LYS A 1 108 ? 15.662 5.815 -17.251 1.00 91.19 108 LYS A C 1
ATOM 876 O O . LYS A 1 108 ? 16.690 5.479 -17.837 1.00 91.19 108 LYS A O 1
ATOM 881 N N . ILE A 1 109 ? 14.876 4.960 -16.607 1.00 91.94 109 ILE A N 1
ATOM 882 C CA . ILE A 1 109 ? 15.056 3.507 -16.597 1.00 91.94 109 ILE A CA 1
ATOM 883 C C . ILE A 1 109 ? 13.912 2.904 -17.406 1.00 91.94 109 ILE A C 1
ATOM 885 O O . ILE A 1 109 ? 12.743 3.213 -17.167 1.00 91.94 109 ILE A O 1
ATOM 889 N N . PHE A 1 110 ? 14.264 2.056 -18.366 1.00 94.12 110 PHE A N 1
ATOM 890 C CA . PHE A 1 110 ? 13.330 1.395 -19.273 1.00 94.12 110 PHE A CA 1
ATOM 891 C C . PHE A 1 110 ? 13.310 -0.107 -19.012 1.00 94.12 110 PHE A C 1
ATO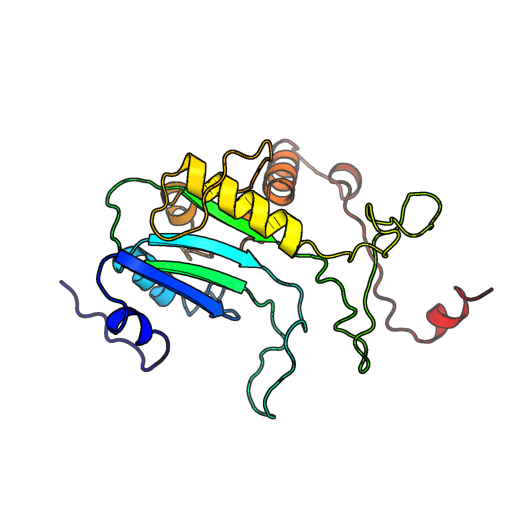M 893 O O . PHE A 1 110 ? 14.316 -0.667 -18.569 1.00 94.12 110 PHE A O 1
ATOM 900 N N . LYS A 1 111 ? 12.169 -0.740 -19.290 1.00 92.94 111 LYS A N 1
ATOM 901 C CA . LYS A 1 111 ? 11.999 -2.184 -19.156 1.00 92.94 111 LYS A CA 1
ATOM 902 C C . LYS A 1 111 ? 12.906 -2.912 -20.140 1.00 92.94 111 LYS A C 1
ATOM 904 O O . LYS A 1 111 ? 13.094 -2.462 -21.274 1.00 92.94 111 LYS A O 1
ATOM 909 N N . ARG A 1 112 ? 13.435 -4.041 -19.683 1.00 92.69 112 ARG A N 1
ATOM 910 C CA . ARG A 1 112 ? 14.233 -4.959 -20.486 1.00 92.69 112 ARG A CA 1
ATOM 911 C C . ARG A 1 112 ? 13.649 -6.361 -20.408 1.00 92.69 112 ARG A C 1
ATOM 913 O O . ARG A 1 112 ? 13.021 -6.685 -19.398 1.00 92.69 112 ARG A O 1
ATOM 920 N N . ASP A 1 113 ? 13.824 -7.134 -21.467 1.00 92.69 113 ASP A N 1
ATOM 921 C CA . ASP A 1 113 ? 13.501 -8.558 -21.485 1.00 92.69 113 ASP A CA 1
ATOM 922 C C . ASP A 1 113 ? 14.624 -9.405 -20.850 1.00 92.69 113 ASP A C 1
ATOM 924 O O . ASP A 1 113 ? 15.584 -8.872 -20.284 1.00 92.69 113 ASP A O 1
ATOM 928 N N . GLU A 1 114 ? 14.487 -10.730 -20.916 1.00 92.69 114 GLU A N 1
ATOM 929 C CA . GLU A 1 114 ? 15.453 -11.688 -20.361 1.00 92.69 114 GLU A CA 1
ATOM 930 C C . GLU A 1 114 ? 16.817 -11.655 -21.072 1.00 92.69 114 GLU A C 1
ATOM 932 O O . GLU A 1 114 ? 17.835 -11.957 -20.452 1.00 92.69 114 GLU A O 1
ATOM 937 N N . ASN A 1 115 ? 16.851 -11.230 -22.338 1.00 91.06 115 ASN A N 1
ATOM 938 C CA . ASN A 1 115 ? 18.077 -11.080 -23.126 1.00 91.06 115 ASN A CA 1
ATOM 939 C C . ASN A 1 115 ? 18.762 -9.725 -22.876 1.00 91.06 115 ASN A C 1
ATOM 941 O O . ASN A 1 115 ? 19.910 -9.516 -23.267 1.00 91.06 115 ASN A O 1
ATOM 945 N N . GLY A 1 116 ? 18.078 -8.808 -22.187 1.00 89.56 116 GLY A N 1
ATOM 946 C CA . GLY A 1 116 ? 18.551 -7.463 -21.888 1.00 89.56 116 GLY A CA 1
ATOM 947 C C . GLY A 1 116 ? 18.134 -6.413 -22.920 1.00 89.56 116 GLY A C 1
ATOM 948 O O . GLY A 1 116 ? 18.526 -5.248 -22.768 1.00 89.56 116 GLY A O 1
ATOM 949 N N . ASP A 1 117 ? 17.323 -6.771 -23.913 1.00 92.25 117 ASP A N 1
ATOM 950 C CA . ASP A 1 117 ? 16.829 -5.865 -24.947 1.00 92.25 117 ASP A CA 1
ATOM 951 C C . ASP A 1 117 ? 15.686 -4.988 -24.430 1.00 92.25 117 ASP A C 1
ATOM 953 O O . ASP A 1 117 ? 14.987 -5.327 -23.476 1.00 92.25 117 ASP A O 1
ATOM 957 N N . PHE A 1 118 ? 15.511 -3.801 -25.020 1.00 94.69 118 PHE A N 1
ATOM 958 C CA . PHE A 1 118 ? 14.461 -2.874 -24.591 1.00 94.69 118 PHE A CA 1
ATOM 959 C C . PHE A 1 118 ? 13.080 -3.355 -25.027 1.00 94.69 118 PHE A C 1
ATOM 961 O O . PHE A 1 118 ? 12.846 -3.589 -26.209 1.00 94.69 118 PHE A O 1
ATOM 968 N N . ILE A 1 119 ? 12.134 -3.359 -24.088 1.00 94.12 119 ILE A N 1
ATOM 969 C CA . ILE A 1 119 ? 10.726 -3.591 -24.414 1.00 94.12 119 ILE A CA 1
ATOM 970 C C . ILE A 1 119 ? 10.135 -2.295 -24.980 1.00 94.12 119 ILE A C 1
ATOM 972 O O . ILE A 1 119 ? 10.220 -1.234 -24.344 1.00 94.12 119 ILE A O 1
ATOM 976 N N . LEU A 1 120 ? 9.547 -2.390 -26.172 1.00 93.88 120 LEU A N 1
ATOM 977 C CA . LEU A 1 120 ? 8.938 -1.274 -26.892 1.00 93.88 120 LEU A CA 1
ATOM 978 C C . LEU A 1 120 ? 7.407 -1.328 -26.821 1.00 93.88 120 LEU A C 1
ATOM 980 O O . LEU A 1 120 ? 6.824 -2.400 -26.665 1.00 93.88 120 LEU A O 1
ATOM 984 N N . ASP A 1 121 ? 6.771 -0.164 -26.909 1.00 91.94 121 ASP A N 1
ATOM 985 C CA . ASP A 1 121 ? 5.328 -0.044 -27.106 1.00 91.94 121 ASP A CA 1
ATOM 986 C C . ASP A 1 121 ? 4.935 -0.190 -2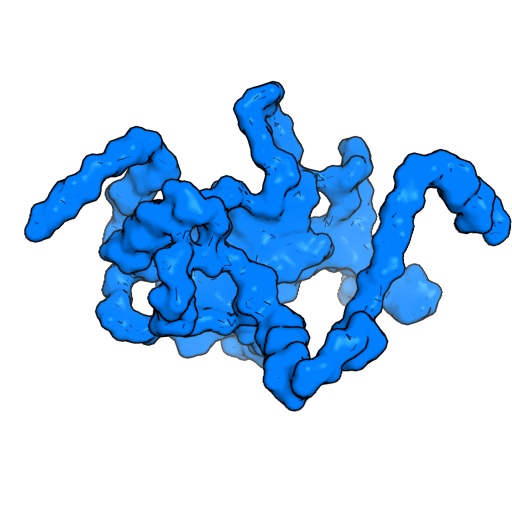8.587 1.00 91.94 121 ASP A C 1
ATOM 988 O O . ASP A 1 121 ? 5.778 -0.356 -29.469 1.00 91.94 121 ASP A O 1
ATOM 992 N N . GLU A 1 122 ? 3.633 -0.103 -28.861 1.00 93.75 122 GLU A N 1
ATOM 993 C CA . GLU A 1 122 ? 3.042 -0.161 -30.207 1.00 93.75 122 GLU A CA 1
ATOM 994 C C . GLU A 1 122 ? 3.573 0.908 -31.182 1.00 93.75 122 GLU A C 1
ATOM 996 O O . GLU A 1 122 ? 3.470 0.745 -32.394 1.00 93.75 122 GLU A O 1
ATOM 1001 N N . ASN A 1 123 ? 4.187 1.975 -30.666 1.00 94.12 123 ASN A N 1
ATOM 1002 C CA . ASN A 1 123 ? 4.764 3.071 -31.439 1.00 94.12 123 ASN A CA 1
ATOM 1003 C C . ASN A 1 123 ? 6.302 2.991 -31.512 1.00 94.12 123 ASN A C 1
ATOM 1005 O O . ASN A 1 123 ? 6.953 3.985 -31.840 1.00 94.12 123 ASN A O 1
ATOM 1009 N N . ASN A 1 124 ? 6.899 1.837 -31.190 1.00 92.56 124 ASN A N 1
ATOM 1010 C CA . ASN A 1 124 ? 8.347 1.613 -31.112 1.00 92.56 124 ASN A CA 1
ATOM 1011 C C . ASN A 1 124 ? 9.086 2.485 -30.073 1.00 92.56 124 ASN A C 1
ATOM 1013 O O . ASN A 1 124 ? 10.308 2.648 -30.151 1.00 92.56 124 ASN A O 1
ATOM 1017 N N . ASN A 1 125 ? 8.394 3.023 -29.064 1.00 93.94 125 ASN A N 1
ATOM 1018 C CA . ASN A 1 125 ? 9.038 3.757 -27.974 1.00 93.94 125 ASN A CA 1
ATOM 1019 C C . ASN A 1 125 ? 9.382 2.830 -26.809 1.00 93.94 125 ASN A C 1
ATOM 1021 O O . ASN A 1 125 ? 8.637 1.918 -26.464 1.00 93.94 125 ASN A O 1
ATOM 1025 N N . LYS A 1 126 ? 10.504 3.097 -26.134 1.00 94.44 126 LYS A N 1
ATOM 1026 C CA . LYS A 1 126 ? 10.929 2.325 -24.958 1.00 94.44 126 LYS A CA 1
ATOM 1027 C C . LYS A 1 126 ? 9.955 2.510 -23.794 1.00 94.44 126 LYS A C 1
ATOM 1029 O O . LYS A 1 126 ? 9.714 3.638 -23.357 1.00 94.44 126 LYS A O 1
ATOM 1034 N N . ILE A 1 127 ? 9.493 1.405 -23.217 1.00 93.06 127 ILE A N 1
ATOM 1035 C CA . ILE A 1 127 ? 8.578 1.423 -22.071 1.00 93.06 127 ILE A CA 1
ATOM 1036 C C . ILE A 1 127 ? 9.349 1.722 -20.782 1.00 93.06 127 ILE A C 1
ATOM 1038 O O . ILE A 1 127 ? 10.353 1.078 -20.477 1.00 93.06 127 ILE A O 1
ATOM 1042 N N . LEU A 1 128 ? 8.876 2.689 -19.989 1.00 93.19 128 LEU A N 1
ATOM 1043 C CA . LEU A 1 128 ? 9.472 3.014 -18.688 1.00 93.19 128 LEU A CA 1
ATOM 1044 C C . LEU A 1 128 ? 9.286 1.880 -17.675 1.00 93.19 128 LEU A C 1
ATOM 1046 O O . LEU A 1 128 ? 8.203 1.309 -17.534 1.00 93.19 128 LEU A O 1
ATOM 1050 N N . ASP A 1 129 ? 10.336 1.612 -16.902 1.00 93.44 129 ASP A N 1
ATOM 1051 C CA . ASP A 1 129 ? 10.296 0.647 -15.806 1.00 93.44 129 ASP A CA 1
ATOM 1052 C C . ASP A 1 129 ? 9.740 1.320 -14.543 1.00 93.44 129 ASP A C 1
ATOM 1054 O O . ASP A 1 129 ? 10.476 1.792 -13.671 1.00 93.44 129 ASP A O 1
ATOM 1058 N N . ASN A 1 130 ? 8.416 1.484 -14.516 1.00 94.50 130 ASN A N 1
ATOM 1059 C CA . ASN A 1 130 ? 7.701 2.246 -13.499 1.00 94.50 130 ASN A CA 1
ATOM 1060 C C . ASN A 1 130 ? 6.508 1.460 -12.943 1.00 94.50 130 ASN A C 1
ATOM 1062 O O . ASN A 1 130 ? 5.486 1.295 -13.615 1.00 94.50 130 ASN A O 1
ATOM 1066 N N . ASP A 1 131 ? 6.615 1.048 -11.682 1.00 95.06 131 ASP A N 1
ATOM 1067 C CA . ASP A 1 131 ? 5.585 0.276 -10.988 1.00 95.06 131 ASP A CA 1
ATOM 1068 C C . ASP A 1 131 ? 4.317 1.102 -10.752 1.00 95.06 131 ASP A C 1
ATOM 1070 O O . ASP A 1 131 ? 3.226 0.542 -10.682 1.00 95.06 131 ASP A O 1
ATOM 1074 N N . LEU A 1 13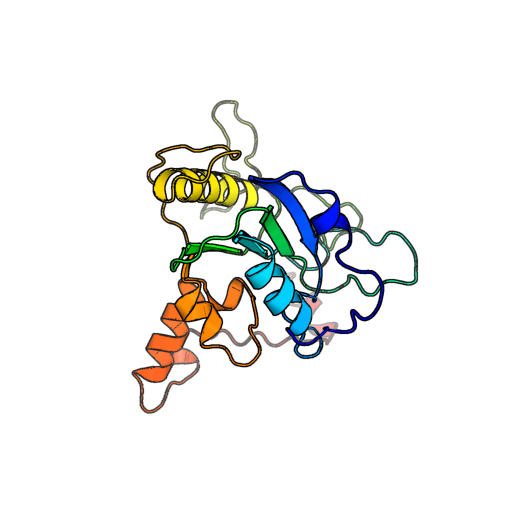2 ? 4.417 2.437 -10.683 1.00 95.19 132 LEU A N 1
ATOM 1075 C CA . LEU A 1 132 ? 3.261 3.310 -10.442 1.00 95.19 132 LEU A CA 1
ATOM 1076 C C . LEU A 1 132 ? 2.196 3.200 -11.534 1.00 95.19 132 LEU A C 1
ATOM 1078 O O . LEU A 1 132 ? 1.021 3.419 -11.249 1.00 95.19 132 LEU A O 1
ATOM 1082 N N . ILE A 1 133 ? 2.586 2.833 -12.759 1.00 93.94 133 ILE A N 1
ATOM 1083 C CA . ILE A 1 133 ? 1.648 2.607 -13.866 1.00 93.94 133 ILE A CA 1
ATOM 1084 C C . ILE A 1 133 ? 0.746 1.414 -13.533 1.00 93.94 133 ILE A C 1
ATOM 1086 O O . ILE A 1 133 ? -0.475 1.532 -13.578 1.00 93.94 133 ILE A O 1
ATOM 1090 N N . VAL A 1 134 ? 1.348 0.303 -13.106 1.00 95.38 134 VAL A N 1
ATOM 1091 C CA . VAL A 1 134 ? 0.628 -0.919 -12.727 1.00 95.38 134 VAL A CA 1
ATOM 1092 C C . VAL A 1 134 ? -0.152 -0.707 -11.427 1.00 95.38 134 VAL A C 1
ATOM 1094 O O . VAL A 1 134 ? -1.297 -1.135 -11.307 1.00 95.38 134 VAL A O 1
ATOM 1097 N N . ILE A 1 135 ? 0.432 -0.011 -10.448 1.00 97.31 135 ILE A N 1
ATOM 1098 C CA . ILE A 1 135 ? -0.224 0.278 -9.165 1.00 97.31 135 ILE A CA 1
ATOM 1099 C C . ILE A 1 135 ? -1.462 1.162 -9.365 1.00 97.31 135 ILE A C 1
ATOM 1101 O O . ILE A 1 135 ? -2.469 0.954 -8.691 1.00 97.31 135 ILE A O 1
ATOM 1105 N N . LYS A 1 136 ? -1.423 2.119 -10.301 1.00 97.38 136 LYS A N 1
ATOM 1106 C CA . LYS A 1 136 ? -2.592 2.924 -10.682 1.00 97.38 136 LYS A CA 1
ATOM 1107 C C . LYS A 1 136 ? -3.736 2.025 -11.161 1.00 97.38 136 LYS A C 1
ATOM 1109 O O . LYS A 1 136 ? -4.857 2.183 -10.689 1.00 97.38 136 LYS A O 1
ATOM 1114 N N . ASP A 1 137 ? -3.455 1.059 -12.029 1.00 98.00 137 ASP A N 1
ATOM 1115 C CA . ASP A 1 137 ? -4.465 0.131 -12.553 1.00 98.00 137 ASP A CA 1
ATOM 1116 C C . ASP A 1 137 ? -5.015 -0.795 -11.453 1.00 98.00 137 ASP A C 1
ATOM 1118 O O . ASP A 1 137 ? -6.229 -0.950 -11.306 1.00 98.00 137 ASP A O 1
ATOM 1122 N N . LYS A 1 138 ? -4.148 -1.307 -10.570 1.00 98.31 138 LYS A N 1
ATOM 1123 C CA . LYS A 1 138 ? -4.573 -2.037 -9.363 1.00 98.31 138 LYS A CA 1
ATOM 1124 C C . LYS A 1 138 ? -5.474 -1.201 -8.453 1.00 98.31 138 LYS A C 1
ATOM 1126 O O . LYS A 1 138 ? -6.450 -1.717 -7.912 1.00 98.31 138 LYS A O 1
ATOM 1131 N N . LEU A 1 139 ? -5.166 0.085 -8.278 1.00 98.25 139 LEU A N 1
ATOM 1132 C CA . LEU A 1 139 ? -5.969 0.996 -7.465 1.00 98.25 139 LEU A CA 1
ATOM 1133 C C . LEU A 1 139 ? -7.339 1.251 -8.108 1.00 98.25 139 LEU A C 1
ATOM 1135 O O . LEU A 1 139 ? -8.341 1.224 -7.399 1.00 98.25 139 LEU A O 1
ATOM 1139 N N . LYS A 1 140 ? -7.415 1.412 -9.437 1.00 98.38 140 LYS A N 1
ATOM 1140 C CA . LYS A 1 140 ? -8.695 1.503 -10.168 1.00 98.38 140 LYS A CA 1
ATOM 1141 C C . LYS A 1 140 ? -9.556 0.263 -9.962 1.00 98.38 140 LYS A C 1
ATOM 1143 O O . LYS A 1 140 ? -10.749 0.393 -9.675 1.00 98.38 140 LYS A O 1
ATOM 1148 N N . LYS A 1 141 ? -8.949 -0.924 -10.059 1.00 98.31 141 LYS A N 1
ATOM 1149 C CA . LYS A 1 141 ? -9.625 -2.202 -9.807 1.00 98.31 141 LYS A CA 1
ATOM 1150 C C . LYS A 1 141 ? -10.118 -2.304 -8.368 1.00 98.31 141 LYS A C 1
ATOM 1152 O O . LYS A 1 141 ? -11.287 -2.598 -8.133 1.00 98.31 141 LYS A O 1
ATOM 1157 N N . PHE A 1 142 ? -9.274 -1.955 -7.400 1.00 98.56 142 PHE A N 1
ATOM 1158 C CA . PHE A 1 142 ? -9.663 -1.885 -5.993 1.00 98.56 142 PHE A CA 1
ATOM 1159 C C . PHE A 1 142 ? -10.843 -0.929 -5.769 1.00 98.56 142 PHE A C 1
ATOM 1161 O O . PHE A 1 142 ? -11.791 -1.258 -5.051 1.00 98.56 142 PHE A O 1
ATOM 1168 N N . CYS A 1 143 ? -10.810 0.257 -6.379 1.00 98.12 143 CYS A N 1
ATOM 1169 C CA . CYS A 1 143 ? -11.875 1.243 -6.262 1.00 98.12 143 CYS A CA 1
ATOM 1170 C C . CYS A 1 143 ? -13.185 0.759 -6.900 1.00 98.12 143 CYS A C 1
ATOM 1172 O O . CYS A 1 143 ? -14.253 1.055 -6.359 1.00 98.12 143 CYS A O 1
ATOM 1174 N N . PHE A 1 144 ? -13.115 0.010 -8.006 1.00 98.38 144 PHE A N 1
ATOM 1175 C CA . PHE A 1 144 ? -14.264 -0.652 -8.626 1.00 98.38 144 PHE A CA 1
ATOM 1176 C C . PHE A 1 144 ? -14.877 -1.693 -7.677 1.00 98.38 144 PHE A C 1
ATOM 1178 O O . PHE A 1 144 ? -16.040 -1.556 -7.299 1.00 98.38 144 PHE A O 1
ATOM 1185 N N . ASP A 1 145 ? -14.073 -2.641 -7.189 1.00 98.31 145 ASP A N 1
ATOM 1186 C CA . ASP A 1 145 ? -14.524 -3.755 -6.338 1.00 98.31 145 ASP A CA 1
ATOM 1187 C C . ASP A 1 145 ? -15.108 -3.315 -4.993 1.00 98.31 145 ASP A C 1
ATOM 1189 O O . ASP A 1 145 ? -15.956 -3.992 -4.417 1.00 98.31 145 ASP A O 1
ATOM 1193 N N . ASN A 1 146 ? -14.636 -2.184 -4.466 1.00 97.06 146 ASN A N 1
ATOM 1194 C CA . ASN A 1 146 ? -15.032 -1.669 -3.154 1.00 97.06 146 ASN A CA 1
ATOM 1195 C C . ASN A 1 146 ? -15.956 -0.447 -3.244 1.00 97.06 146 ASN A C 1
ATOM 1197 O O . ASN A 1 146 ? -16.177 0.226 -2.232 1.00 97.06 146 ASN A O 1
ATOM 1201 N N . ASN A 1 147 ? -16.460 -0.144 -4.446 1.00 95.81 147 ASN A N 1
ATOM 1202 C CA . ASN A 1 147 ? -17.362 0.969 -4.739 1.00 95.81 147 ASN A CA 1
ATOM 1203 C C . ASN A 1 147 ? -16.882 2.324 -4.167 1.00 95.81 147 ASN A C 1
ATOM 1205 O O . ASN A 1 147 ? -17.637 3.077 -3.545 1.00 95.81 147 ASN A O 1
ATOM 1209 N N . ILE A 1 148 ? -15.599 2.647 -4.356 1.00 95.88 148 ILE A N 1
ATOM 1210 C CA . ILE A 1 148 ? -15.004 3.900 -3.871 1.00 95.88 148 ILE A CA 1
ATOM 1211 C C . ILE A 1 148 ? -15.403 5.056 -4.792 1.00 95.88 148 ILE A C 1
ATOM 1213 O O . ILE A 1 148 ? -14.801 5.280 -5.840 1.00 95.88 148 ILE A O 1
ATOM 1217 N N . LEU A 1 149 ? -16.416 5.823 -4.393 1.00 93.38 149 LEU A N 1
ATOM 1218 C CA . LEU A 1 149 ? -16.850 7.008 -5.141 1.00 93.38 149 LEU A CA 1
ATOM 1219 C C . LEU A 1 149 ? -15.815 8.141 -5.069 1.00 93.38 149 LEU A C 1
ATOM 1221 O O . LEU A 1 149 ? -15.251 8.387 -3.998 1.00 93.38 149 LEU A O 1
ATOM 1225 N N . GLY A 1 150 ? -15.648 8.869 -6.180 1.00 91.75 150 GLY A N 1
ATOM 1226 C CA . GLY A 1 150 ? -14.736 10.015 -6.306 1.00 91.75 150 GLY A CA 1
ATOM 1227 C C . GLY A 1 150 ? -13.328 9.669 -6.806 1.00 91.75 150 GLY A C 1
ATOM 1228 O O . GLY A 1 150 ? -12.493 10.560 -6.905 1.00 91.75 150 GLY A O 1
ATOM 1229 N N . MET A 1 151 ? -13.068 8.397 -7.118 1.00 94.25 151 MET A N 1
ATOM 1230 C CA . MET A 1 151 ? -11.846 7.930 -7.780 1.00 94.25 151 MET A CA 1
ATOM 1231 C C . MET A 1 151 ? -12.183 7.304 -9.132 1.00 94.25 151 MET A C 1
ATOM 1233 O O . MET A 1 151 ? -13.321 6.881 -9.355 1.00 94.25 151 MET A O 1
ATOM 1237 N N . GLU A 1 152 ? -11.189 7.212 -10.014 1.00 95.44 152 GLU A N 1
ATOM 1238 C CA . GLU A 1 152 ? -11.288 6.377 -11.211 1.00 95.44 152 GLU A CA 1
ATOM 1239 C C . GLU A 1 152 ? -11.526 4.912 -10.811 1.00 95.44 152 GLU A C 1
ATOM 1241 O O . GLU A 1 152 ? -10.918 4.401 -9.867 1.00 95.44 152 GLU A O 1
ATOM 1246 N N . ARG A 1 153 ? -12.442 4.246 -11.519 1.00 97.19 153 ARG A N 1
ATOM 1247 C CA . ARG A 1 153 ? -12.870 2.868 -11.257 1.00 97.19 153 ARG A CA 1
ATOM 1248 C C . ARG A 1 153 ? -12.958 2.121 -12.570 1.00 97.19 153 ARG A C 1
ATOM 1250 O O . ARG A 1 153 ? -13.594 2.608 -13.498 1.00 97.19 153 ARG A O 1
ATOM 1257 N N . GLU A 1 154 ? -12.365 0.940 -12.617 1.00 97.88 154 GLU A N 1
ATOM 1258 C CA . GLU A 1 154 ? -12.305 0.140 -13.834 1.00 97.88 154 GLU A CA 1
ATOM 1259 C C . GLU A 1 154 ? -12.261 -1.350 -13.486 1.00 97.88 154 GLU A C 1
ATOM 1261 O O . GLU A 1 154 ? -11.540 -1.753 -12.571 1.00 97.88 154 GLU A O 1
ATOM 1266 N N . ASN A 1 155 ? -13.043 -2.171 -14.192 1.00 97.19 155 ASN A N 1
ATOM 1267 C CA . ASN A 1 155 ? -13.080 -3.616 -13.973 1.00 97.19 155 ASN A CA 1
ATOM 1268 C C . ASN A 1 155 ? -11.951 -4.316 -14.743 1.00 97.19 155 ASN A C 1
ATOM 1270 O O . ASN A 1 155 ? -12.170 -4.933 -15.782 1.00 97.19 155 ASN A O 1
ATOM 1274 N N . LEU A 1 156 ? -10.730 -4.169 -14.242 1.00 96.81 156 LEU A N 1
ATOM 1275 C CA . LEU A 1 156 ? -9.521 -4.740 -14.830 1.00 96.81 156 LEU A CA 1
ATOM 1276 C C . LEU A 1 156 ? -9.258 -6.165 -14.329 1.00 96.81 156 LEU A C 1
ATOM 1278 O O . LEU A 1 156 ? -9.438 -6.456 -13.149 1.00 96.81 156 LEU A O 1
ATOM 1282 N N . ASN A 1 157 ? -8.745 -7.043 -15.193 1.00 96.69 157 ASN A N 1
ATOM 1283 C CA . ASN A 1 157 ? -8.293 -8.379 -14.796 1.00 96.69 157 ASN A CA 1
ATOM 1284 C C . ASN A 1 157 ? -6.884 -8.325 -14.171 1.00 96.69 157 ASN A C 1
ATOM 1286 O O . ASN A 1 157 ? -5.901 -8.741 -14.781 1.00 96.69 157 ASN A O 1
ATOM 1290 N N . ILE A 1 158 ? -6.779 -7.738 -12.978 1.00 96.06 158 ILE A N 1
ATOM 1291 C CA . ILE A 1 158 ? -5.522 -7.571 -12.243 1.00 96.06 158 ILE A CA 1
ATOM 1292 C C . ILE A 1 158 ? -5.740 -7.789 -10.744 1.00 96.06 158 ILE A C 1
ATOM 1294 O O . ILE A 1 158 ? -6.720 -7.310 -10.172 1.00 96.06 158 ILE A O 1
ATOM 1298 N N . ASP A 1 159 ? -4.811 -8.499 -10.105 1.00 95.06 159 ASP A N 1
ATOM 1299 C CA . ASP A 1 159 ? -4.824 -8.699 -8.656 1.00 95.06 159 ASP A CA 1
ATOM 1300 C C . ASP A 1 159 ? -4.162 -7.531 -7.905 1.00 95.06 159 ASP A C 1
ATOM 1302 O O . ASP A 1 159 ? -3.247 -6.862 -8.403 1.00 95.06 159 ASP A O 1
ATOM 1306 N N . TYR A 1 160 ? -4.610 -7.294 -6.673 1.00 96.19 160 TYR A N 1
ATOM 1307 C CA . TYR A 1 160 ? -4.107 -6.234 -5.810 1.00 96.19 160 TYR A CA 1
ATOM 1308 C C . TYR A 1 160 ? -3.968 -6.683 -4.352 1.00 96.19 160 TYR A C 1
ATOM 1310 O O . TYR A 1 160 ? -4.719 -7.507 -3.836 1.00 96.19 160 TYR A O 1
ATOM 1318 N N . CYS A 1 161 ? -3.025 -6.072 -3.630 1.00 95.69 161 CYS A N 1
ATOM 1319 C CA . CYS A 1 161 ? -2.881 -6.306 -2.196 1.00 95.69 161 CYS A CA 1
ATOM 1320 C C . CYS A 1 161 ? -3.815 -5.386 -1.394 1.00 95.69 161 CYS A C 1
ATOM 1322 O O . CYS A 1 161 ? -3.980 -4.200 -1.690 1.00 95.69 161 CYS A O 1
ATOM 1324 N N . PHE A 1 162 ? -4.376 -5.913 -0.306 1.00 97.00 162 PHE A N 1
ATOM 1325 C CA . PHE A 1 162 ? -5.109 -5.119 0.678 1.00 97.00 162 PHE A CA 1
ATOM 1326 C C . PHE A 1 162 ? -4.945 -5.676 2.101 1.00 97.00 162 PHE A C 1
ATOM 1328 O O . PHE A 1 162 ? -4.475 -6.800 2.327 1.00 97.00 162 PHE A O 1
ATOM 1335 N N . THR A 1 163 ? -5.358 -4.875 3.079 1.00 96.25 163 THR A N 1
ATOM 1336 C CA . THR A 1 163 ? -5.592 -5.306 4.462 1.00 96.25 163 THR A CA 1
ATOM 1337 C C . THR A 1 163 ? -6.958 -4.820 4.928 1.00 96.25 163 THR A C 1
ATOM 1339 O O . THR A 1 163 ? -7.393 -3.746 4.527 1.00 96.25 163 THR A O 1
ATOM 1342 N N . ASN A 1 164 ? -7.651 -5.594 5.759 1.00 96.62 164 ASN A N 1
ATOM 1343 C CA . ASN A 1 164 ? -8.897 -5.135 6.375 1.00 96.62 164 ASN A CA 1
ATOM 1344 C C . ASN A 1 164 ? -8.588 -4.189 7.540 1.00 96.62 164 ASN A C 1
ATOM 1346 O O . ASN A 1 164 ? -7.558 -4.353 8.208 1.00 96.62 164 ASN A O 1
ATOM 1350 N N . LEU A 1 165 ? -9.485 -3.241 7.822 1.00 96.19 165 LEU A N 1
ATOM 1351 C CA . LEU A 1 165 ? -9.378 -2.365 8.987 1.00 96.19 165 LEU A CA 1
ATOM 1352 C C . LEU A 1 165 ? -9.282 -3.200 10.269 1.00 96.19 165 LEU A C 1
ATOM 1354 O O . LEU A 1 165 ? -8.394 -2.959 11.077 1.00 96.19 165 LEU A O 1
ATOM 1358 N N . THR A 1 166 ? -10.103 -4.237 10.428 1.00 96.25 166 THR A N 1
ATOM 1359 C CA . THR A 1 166 ? -10.031 -5.151 11.584 1.00 96.25 166 THR A CA 1
ATOM 1360 C C . THR A 1 166 ? -8.654 -5.792 11.755 1.00 96.25 166 THR A C 1
ATOM 1362 O O . THR A 1 166 ? -8.157 -5.912 12.871 1.00 96.25 166 THR A O 1
ATOM 1365 N N . THR A 1 167 ? -7.999 -6.180 10.658 1.00 93.88 167 THR A N 1
ATOM 1366 C CA . THR A 1 167 ? -6.639 -6.743 10.693 1.00 93.88 167 THR A CA 1
ATOM 1367 C C . THR A 1 167 ? -5.609 -5.680 11.050 1.00 93.88 167 THR A C 1
ATOM 1369 O O . THR A 1 167 ? -4.680 -5.954 11.804 1.00 93.88 167 THR A O 1
ATOM 1372 N N . PHE A 1 168 ? -5.782 -4.461 10.541 1.00 94.56 168 PHE A N 1
ATOM 1373 C CA . PHE A 1 168 ? -4.940 -3.324 10.889 1.00 94.56 168 PHE A CA 1
ATOM 1374 C C . PHE A 1 168 ? -5.060 -2.946 12.377 1.00 94.56 168 PHE A C 1
ATOM 1376 O O . PHE A 1 168 ? -4.047 -2.699 13.025 1.00 94.56 168 PHE A O 1
ATOM 1383 N N . LEU A 1 169 ? -6.271 -2.986 12.938 1.00 95.00 169 LEU A N 1
ATOM 1384 C CA . LEU A 1 169 ? -6.550 -2.666 14.341 1.00 95.00 169 LEU A CA 1
ATOM 1385 C C . LEU A 1 169 ? -5.988 -3.689 15.342 1.00 95.00 169 LEU A C 1
ATOM 1387 O O . LEU A 1 169 ? -5.862 -3.359 16.517 1.00 95.00 169 LEU A O 1
ATOM 1391 N N . LYS A 1 170 ? -5.616 -4.900 14.900 1.00 93.94 170 LYS A N 1
ATOM 1392 C CA . LYS A 1 170 ? -4.918 -5.893 15.742 1.00 93.94 170 LYS A CA 1
ATOM 1393 C C . LYS A 1 170 ? -3.481 -5.491 16.085 1.00 93.94 170 LYS A C 1
ATOM 1395 O O . LYS A 1 170 ? -2.866 -6.120 16.938 1.00 93.94 170 LYS A O 1
ATOM 1400 N N . ASP A 1 171 ? -2.915 -4.504 15.393 1.00 91.25 171 ASP A N 1
ATOM 1401 C CA . ASP A 1 171 ? -1.592 -3.977 15.709 1.00 91.25 171 ASP A CA 1
ATOM 1402 C C . ASP A 1 171 ? -1.707 -2.923 16.822 1.00 91.25 171 ASP A C 1
ATOM 1404 O O . ASP A 1 171 ? -2.222 -1.828 16.597 1.00 91.25 171 ASP A O 1
ATOM 1408 N N . ASP A 1 172 ? -1.176 -3.212 18.014 1.00 90.81 172 ASP A N 1
ATOM 1409 C CA . ASP A 1 172 ? -1.225 -2.309 19.179 1.00 90.81 172 ASP A CA 1
ATOM 1410 C C . ASP A 1 172 ? -0.638 -0.917 18.910 1.00 90.81 172 ASP A C 1
ATOM 1412 O O . ASP A 1 172 ? -0.972 0.072 19.580 1.00 90.81 172 ASP A O 1
ATOM 1416 N N . LYS A 1 173 ? 0.280 -0.826 17.945 1.00 92.25 173 LYS A N 1
ATOM 1417 C CA . LYS A 1 173 ? 0.952 0.406 17.527 1.00 92.25 173 LYS A CA 1
ATOM 1418 C C . LYS A 1 173 ? 0.340 0.978 16.251 1.00 92.25 173 LYS A C 1
ATOM 1420 O O . LYS A 1 173 ? 0.738 2.070 15.840 1.00 92.25 173 LYS A O 1
ATOM 1425 N N . LEU A 1 174 ? -0.640 0.296 15.660 1.00 94.25 174 LEU A N 1
ATOM 1426 C CA . LEU A 1 174 ? -1.327 0.653 14.426 1.00 94.25 174 LEU A CA 1
ATOM 1427 C C . LEU A 1 174 ? -0.339 0.962 13.300 1.00 94.25 174 LEU A C 1
ATOM 1429 O O . LEU A 1 174 ? -0.524 1.938 12.591 1.00 94.25 174 LEU A O 1
ATOM 1433 N N . ILE A 1 175 ? 0.762 0.223 13.153 1.00 93.12 175 ILE A N 1
ATOM 1434 C CA . ILE A 1 175 ? 1.785 0.547 12.143 1.00 93.12 175 ILE A CA 1
ATOM 1435 C C . ILE A 1 175 ? 1.247 0.259 10.736 1.00 93.12 175 ILE A C 1
ATOM 1437 O O . ILE A 1 175 ? 1.128 -0.896 10.327 1.00 93.12 175 ILE A O 1
ATOM 1441 N N . LEU A 1 176 ? 1.013 1.313 9.953 1.00 92.44 176 LEU A N 1
ATOM 1442 C CA . LEU A 1 176 ? 0.510 1.217 8.586 1.00 92.44 176 LEU A CA 1
ATOM 1443 C C . LEU A 1 176 ? 1.671 1.278 7.583 1.00 92.44 176 LEU A C 1
ATOM 1445 O O . LEU A 1 176 ? 1.926 2.298 6.947 1.00 92.44 176 LEU A O 1
ATOM 1449 N N . CYS A 1 177 ? 2.402 0.167 7.475 1.00 91.62 177 CYS A N 1
ATOM 1450 C CA . CYS A 1 177 ? 3.499 -0.009 6.523 1.00 91.62 177 CYS A CA 1
ATOM 1451 C C . CYS A 1 177 ? 3.056 -0.929 5.370 1.00 91.62 177 CYS A C 1
ATOM 1453 O O . CYS A 1 177 ? 2.914 -2.129 5.614 1.00 91.62 177 CYS A O 1
ATOM 1455 N N . PRO A 1 178 ? 2.882 -0.432 4.126 1.00 92.81 178 PRO A N 1
ATOM 1456 C CA . PRO A 1 178 ? 2.438 -1.242 2.983 1.00 92.81 178 PRO A CA 1
ATOM 1457 C C . PRO A 1 178 ? 3.239 -2.534 2.784 1.00 92.81 178 PRO A C 1
ATOM 1459 O O . PRO A 1 178 ? 2.658 -3.592 2.547 1.00 92.81 178 PRO A O 1
ATOM 1462 N N . LYS A 1 179 ? 4.563 -2.487 3.000 1.00 90.50 179 LYS A N 1
ATOM 1463 C CA . LYS A 1 179 ? 5.447 -3.664 2.925 1.00 90.50 179 LYS A CA 1
ATOM 1464 C C . LYS A 1 179 ? 4.972 -4.823 3.813 1.00 90.50 179 LYS A C 1
ATOM 1466 O O . LYS A 1 179 ? 5.004 -5.962 3.355 1.00 90.50 179 LYS A O 1
ATOM 1471 N N . ARG A 1 180 ? 4.467 -4.549 5.026 1.00 89.81 180 ARG A N 1
ATOM 1472 C CA . ARG A 1 180 ? 3.957 -5.564 5.979 1.00 89.81 180 ARG A CA 1
ATOM 1473 C C . ARG A 1 180 ? 2.638 -6.211 5.553 1.00 89.81 180 ARG A C 1
ATOM 1475 O O . ARG A 1 180 ? 2.245 -7.225 6.117 1.00 89.81 180 ARG A O 1
ATOM 1482 N N . TYR A 1 181 ? 1.941 -5.629 4.584 1.00 90.81 181 TYR A N 1
ATOM 1483 C CA . TYR A 1 181 ? 0.652 -6.128 4.105 1.00 90.81 181 TYR A CA 1
ATOM 1484 C C . TYR A 1 181 ? 0.721 -6.678 2.674 1.00 90.81 181 TYR A C 1
ATOM 1486 O O . TYR A 1 181 ? -0.289 -7.168 2.166 1.00 90.81 181 TYR A O 1
ATOM 1494 N N . SER A 1 182 ? 1.903 -6.643 2.051 1.00 88.31 182 SER A N 1
ATOM 1495 C CA . SER A 1 182 ? 2.167 -7.242 0.740 1.00 88.31 182 SER A CA 1
ATOM 1496 C C . SER A 1 182 ? 2.005 -8.768 0.752 1.00 88.31 182 SER A C 1
ATOM 1498 O O . SER A 1 182 ? 2.263 -9.419 1.770 1.00 88.31 182 SER A O 1
ATOM 1500 N N . HIS A 1 183 ? 1.626 -9.353 -0.391 1.00 86.19 183 HIS A N 1
ATOM 1501 C CA . HIS A 1 183 ? 1.587 -10.812 -0.568 1.00 86.19 183 HIS A CA 1
ATOM 1502 C C . HIS A 1 183 ? 2.935 -11.463 -0.248 1.00 86.19 183 HIS A C 1
ATOM 1504 O O . HIS A 1 183 ? 2.972 -12.452 0.479 1.00 86.19 183 HIS A O 1
ATOM 1510 N N . HIS A 1 184 ? 4.036 -10.857 -0.701 1.00 84.88 184 HIS A N 1
ATOM 1511 C CA . HIS A 1 184 ? 5.390 -11.334 -0.421 1.00 84.88 184 HIS A CA 1
ATOM 1512 C C . HIS A 1 184 ? 5.657 -11.460 1.085 1.00 84.88 184 HIS A C 1
ATOM 1514 O O . HIS A 1 184 ? 6.065 -12.516 1.558 1.00 84.88 184 HIS A O 1
ATOM 1520 N N . TYR A 1 185 ? 5.371 -10.411 1.864 1.00 86.50 185 TYR A N 1
ATOM 1521 C CA . TYR A 1 185 ? 5.579 -10.449 3.312 1.00 86.50 185 TYR A CA 1
ATOM 1522 C C . TYR A 1 185 ? 4.654 -11.452 4.009 1.00 86.50 185 TYR A C 1
ATOM 1524 O O . TYR A 1 185 ? 5.105 -12.196 4.875 1.00 86.50 185 TYR A O 1
ATOM 1532 N N . LYS A 1 186 ? 3.368 -11.497 3.636 1.00 85.94 186 LYS A N 1
ATOM 1533 C CA . LYS A 1 186 ? 2.412 -12.453 4.220 1.00 85.94 186 LYS A CA 1
ATOM 1534 C C . LYS A 1 186 ? 2.839 -13.899 3.956 1.00 85.94 186 LYS A C 1
ATOM 1536 O O . LYS A 1 186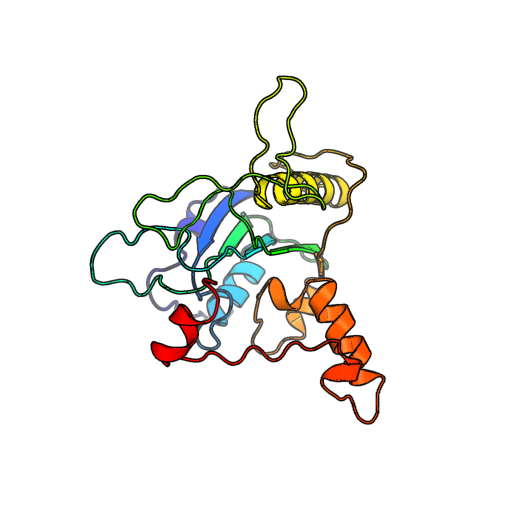 ? 2.820 -14.701 4.886 1.00 85.94 186 LYS A O 1
ATOM 1541 N N . SER A 1 187 ? 3.261 -14.196 2.726 1.00 86.38 187 SER A N 1
ATOM 1542 C CA . SER A 1 187 ? 3.784 -15.506 2.328 1.00 86.38 187 SER A CA 1
ATOM 1543 C C . SER A 1 187 ? 5.026 -15.865 3.143 1.00 86.38 187 SER A C 1
ATOM 1545 O O . SER A 1 187 ? 5.035 -16.880 3.830 1.00 86.38 187 SER A O 1
ATOM 1547 N N . LEU A 1 188 ? 6.010 -14.960 3.200 1.00 85.50 188 LEU A N 1
ATOM 1548 C CA . LEU A 1 188 ? 7.237 -15.142 3.975 1.00 85.50 188 LEU A CA 1
ATOM 1549 C C . LEU A 1 188 ? 6.961 -15.438 5.458 1.00 85.50 188 LEU A C 1
ATOM 1551 O O . LEU A 1 188 ? 7.512 -16.382 6.018 1.00 85.50 188 LEU A O 1
ATOM 1555 N N . ILE A 1 189 ? 6.089 -14.658 6.103 1.00 85.75 189 ILE A N 1
ATOM 1556 C CA . ILE A 1 189 ? 5.729 -14.874 7.511 1.00 85.75 189 ILE A CA 1
ATOM 1557 C C . ILE A 1 189 ? 4.981 -16.196 7.705 1.00 85.75 189 ILE A C 1
ATOM 1559 O O . ILE A 1 189 ? 5.190 -16.857 8.722 1.00 85.75 189 ILE A O 1
ATOM 1563 N N . SER A 1 190 ? 4.122 -16.588 6.762 1.00 86.56 190 SER A N 1
ATOM 1564 C CA . SER A 1 190 ? 3.443 -17.886 6.804 1.00 86.56 190 SER A CA 1
ATOM 1565 C C . SER A 1 190 ? 4.451 -19.032 6.752 1.00 86.56 190 SER A C 1
ATOM 1567 O O . SER A 1 190 ? 4.399 -19.911 7.607 1.00 86.56 190 SER A O 1
ATOM 1569 N N . THR A 1 191 ? 5.407 -18.971 5.820 1.00 85.88 191 THR A N 1
ATOM 1570 C CA . THR A 1 191 ? 6.490 -19.955 5.685 1.00 85.88 191 THR A CA 1
ATOM 1571 C C . THR A 1 191 ? 7.342 -20.031 6.947 1.00 85.88 191 THR A C 1
ATOM 1573 O O . THR A 1 191 ? 7.663 -21.117 7.412 1.00 85.88 191 THR A O 1
ATOM 1576 N N . ILE A 1 192 ? 7.689 -18.894 7.555 1.00 85.88 192 ILE A N 1
ATOM 1577 C CA . ILE A 1 192 ? 8.470 -18.892 8.801 1.00 85.88 192 ILE A CA 1
ATOM 1578 C C . ILE A 1 192 ? 7.687 -19.558 9.939 1.00 85.88 192 ILE A C 1
ATOM 1580 O O . ILE A 1 192 ? 8.256 -20.332 10.696 1.00 85.88 192 ILE A O 1
ATOM 1584 N N . LYS A 1 193 ? 6.383 -19.283 10.063 1.00 86.12 193 LYS A N 1
ATOM 1585 C CA . LYS A 1 193 ? 5.549 -19.822 11.150 1.00 86.12 193 LYS A CA 1
ATOM 1586 C C . LYS A 1 193 ? 5.214 -21.304 11.003 1.00 86.12 193 LYS A C 1
ATOM 1588 O O . LYS A 1 193 ? 4.967 -21.952 12.015 1.00 86.12 193 LYS A O 1
ATOM 1593 N N . SER A 1 194 ? 5.153 -21.825 9.779 1.00 86.50 194 SER A N 1
ATOM 1594 C CA . SER A 1 194 ? 4.872 -23.244 9.535 1.00 86.50 194 SER A CA 1
ATOM 1595 C C . SER A 1 194 ? 6.065 -24.152 9.830 1.00 86.50 194 SER A C 1
ATOM 1597 O O . SER A 1 194 ? 5.888 -25.360 9.938 1.00 86.50 194 SER A O 1
ATOM 1599 N N . ASN A 1 195 ? 7.268 -23.590 9.952 1.00 80.81 195 ASN A N 1
ATOM 1600 C CA . ASN A 1 195 ? 8.490 -24.339 10.200 1.00 80.81 195 ASN A CA 1
ATOM 1601 C C . ASN A 1 195 ? 8.934 -24.183 11.663 1.00 80.81 195 ASN A C 1
ATOM 1603 O O . ASN A 1 195 ? 8.990 -23.073 12.187 1.00 80.81 195 ASN A O 1
ATOM 1607 N N . THR A 1 196 ? 9.294 -25.287 12.325 1.00 81.88 196 THR A N 1
ATOM 1608 C CA . THR A 1 196 ? 9.857 -25.266 13.693 1.00 81.88 196 THR A CA 1
ATOM 1609 C C . THR A 1 196 ? 11.201 -24.530 13.740 1.00 81.88 196 THR A C 1
ATOM 1611 O O . THR A 1 196 ? 11.533 -23.883 14.730 1.00 81.88 196 THR A O 1
ATOM 1614 N N . TYR A 1 197 ? 11.952 -24.601 12.643 1.00 79.25 197 TYR A N 1
ATOM 1615 C CA . TYR A 1 197 ? 13.162 -23.842 12.359 1.00 79.25 197 TYR A CA 1
ATOM 1616 C C . TYR A 1 197 ? 13.170 -23.521 10.861 1.00 79.25 197 TYR A C 1
ATOM 1618 O O . TYR A 1 197 ? 12.852 -24.382 10.047 1.00 79.25 197 TYR A O 1
ATOM 1626 N N . ALA A 1 198 ? 13.519 -22.292 10.487 1.00 72.25 198 ALA A N 1
ATOM 1627 C CA . ALA A 1 198 ? 13.671 -21.892 9.091 1.00 72.25 198 ALA A CA 1
ATOM 1628 C C . ALA A 1 198 ? 15.060 -21.282 8.903 1.00 72.25 198 ALA A C 1
ATOM 1630 O O . ALA A 1 198 ? 15.424 -20.318 9.580 1.00 72.25 198 ALA A O 1
ATOM 1631 N N . THR A 1 199 ? 15.851 -21.852 8.002 1.00 78.94 199 THR A N 1
ATOM 1632 C CA . THR A 1 199 ? 17.127 -21.276 7.580 1.00 78.94 199 THR A CA 1
ATOM 1633 C C . THR A 1 199 ? 16.898 -20.177 6.544 1.00 78.94 199 THR A C 1
ATOM 1635 O O . THR A 1 199 ? 15.838 -20.091 5.924 1.00 78.94 199 THR A O 1
ATOM 1638 N N . LEU A 1 200 ? 17.914 -19.341 6.299 1.00 76.31 200 LEU A N 1
ATOM 1639 C CA . LEU A 1 200 ? 17.874 -18.358 5.208 1.00 76.31 200 LEU A CA 1
ATOM 1640 C C . LEU A 1 200 ? 17.614 -19.022 3.851 1.00 76.31 200 LEU A C 1
ATOM 1642 O O . LEU A 1 200 ? 16.913 -18.452 3.022 1.00 76.31 200 LEU A O 1
ATOM 1646 N N . LYS A 1 201 ? 18.117 -20.244 3.650 1.00 75.12 201 LYS A N 1
ATOM 1647 C CA . LYS A 1 201 ? 17.863 -21.026 2.439 1.00 75.12 201 LYS A CA 1
ATOM 1648 C C . LYS A 1 201 ? 16.383 -21.396 2.309 1.00 75.12 201 LYS A C 1
ATOM 1650 O O . LYS A 1 201 ? 15.826 -21.258 1.226 1.00 75.12 201 LYS A O 1
ATOM 1655 N N . ASP A 1 202 ? 15.738 -21.776 3.411 1.00 75.75 202 ASP A N 1
ATOM 1656 C CA . ASP A 1 202 ? 14.330 -22.206 3.423 1.00 75.75 202 ASP A CA 1
ATOM 1657 C C . ASP A 1 202 ? 13.356 -21.062 3.114 1.00 75.75 202 ASP A C 1
ATOM 1659 O O . ASP A 1 202 ? 12.255 -21.290 2.619 1.00 75.75 202 ASP A O 1
ATOM 1663 N N . ILE A 1 203 ? 13.767 -19.819 3.377 1.00 78.25 203 ILE A N 1
ATOM 1664 C CA . ILE A 1 203 ? 12.971 -18.619 3.083 1.00 78.25 203 ILE A CA 1
ATOM 1665 C C . ILE A 1 203 ? 13.445 -17.862 1.839 1.00 78.25 203 ILE A C 1
ATOM 1667 O O . ILE A 1 203 ? 13.007 -16.734 1.609 1.00 78.25 203 ILE A O 1
ATOM 1671 N N . ASN A 1 204 ? 14.354 -18.456 1.057 1.00 74.62 204 ASN A N 1
ATOM 1672 C CA . ASN A 1 204 ? 14.997 -17.826 -0.096 1.00 74.62 204 ASN A CA 1
ATOM 1673 C C . ASN A 1 204 ? 15.597 -16.439 0.232 1.00 74.62 204 ASN A C 1
ATOM 1675 O O . ASN A 1 204 ? 15.531 -15.491 -0.552 1.00 74.62 204 ASN A O 1
ATOM 1679 N N . GLY A 1 205 ? 16.133 -16.305 1.444 1.00 68.06 205 GLY A N 1
ATOM 1680 C CA . GLY A 1 205 ? 16.753 -15.092 1.945 1.00 68.06 205 GLY A CA 1
ATOM 1681 C C . GLY A 1 205 ? 18.115 -14.886 1.297 1.00 68.06 205 GLY A C 1
ATOM 1682 O O . GLY A 1 205 ? 19.028 -15.689 1.482 1.00 68.06 205 GLY A O 1
ATOM 1683 N N . VAL A 1 206 ? 18.265 -13.785 0.566 1.00 68.88 206 VAL A N 1
ATOM 1684 C CA . VAL A 1 206 ? 19.550 -13.377 -0.008 1.00 68.88 206 VAL A CA 1
ATOM 1685 C C . VAL A 1 206 ? 20.327 -12.573 1.032 1.00 68.88 206 VAL A C 1
ATOM 1687 O O . VAL A 1 206 ? 19.823 -11.586 1.570 1.00 68.88 206 VAL A O 1
ATOM 1690 N N . VAL A 1 207 ? 21.563 -12.986 1.313 1.00 65.12 207 VAL A N 1
ATOM 1691 C CA . VAL A 1 207 ? 22.504 -12.203 2.123 1.00 65.12 207 VAL A CA 1
ATOM 1692 C C . VAL A 1 207 ? 23.370 -11.389 1.176 1.00 65.12 207 VAL A C 1
ATOM 1694 O O . VAL A 1 207 ? 24.288 -11.912 0.550 1.00 65.12 207 VAL A O 1
ATOM 1697 N N . GLU A 1 208 ? 23.084 -10.097 1.070 1.00 59.12 208 GLU A N 1
ATOM 1698 C CA . GLU A 1 208 ? 23.977 -9.171 0.382 1.00 59.12 208 GLU A CA 1
ATOM 1699 C C . GLU A 1 208 ? 25.027 -8.660 1.369 1.00 59.12 208 GLU A C 1
ATOM 1701 O O . GLU A 1 208 ? 24.730 -7.875 2.276 1.00 59.12 208 GLU A O 1
ATOM 1706 N N . ASN A 1 209 ? 26.281 -9.073 1.182 1.00 54.66 209 ASN A N 1
ATOM 1707 C CA . ASN A 1 209 ? 27.396 -8.412 1.846 1.00 54.66 209 ASN A CA 1
ATOM 1708 C C . ASN A 1 209 ? 27.509 -6.990 1.289 1.00 54.66 209 ASN A C 1
ATOM 1710 O O . ASN A 1 209 ? 27.967 -6.780 0.167 1.00 54.66 209 ASN A O 1
ATOM 1714 N N . ARG A 1 210 ? 27.126 -5.987 2.086 1.00 46.62 210 ARG A N 1
ATOM 1715 C CA . ARG A 1 210 ? 27.488 -4.593 1.804 1.00 46.62 210 ARG A CA 1
ATOM 1716 C C . ARG A 1 210 ? 28.982 -4.420 2.064 1.00 46.62 210 ARG A C 1
ATOM 1718 O O . ARG A 1 210 ? 29.375 -3.913 3.112 1.00 46.62 210 ARG A O 1
ATOM 1725 N N . SER A 1 211 ? 29.821 -4.827 1.117 1.00 46.44 211 SER A N 1
ATOM 1726 C CA . SER A 1 211 ? 31.234 -4.459 1.118 1.00 46.44 211 SER A CA 1
ATOM 1727 C C . SER A 1 211 ? 31.325 -2.938 0.962 1.00 46.44 211 SER A C 1
ATOM 1729 O O . SER A 1 211 ? 31.132 -2.395 -0.126 1.00 46.44 211 SER A O 1
ATOM 1731 N N . LYS A 1 212 ? 31.575 -2.234 2.072 1.00 46.94 212 LYS A N 1
ATOM 1732 C CA . LYS A 1 212 ? 31.956 -0.812 2.061 1.00 46.94 212 LYS A CA 1
ATOM 1733 C C . LYS A 1 212 ? 33.390 -0.609 1.556 1.00 46.94 212 LYS A C 1
ATOM 1735 O O . LYS A 1 212 ? 33.804 0.535 1.401 1.00 46.94 212 LYS A O 1
ATOM 1740 N N . ASP A 1 213 ? 34.118 -1.691 1.279 1.00 46.31 213 ASP A N 1
ATOM 1741 C CA . ASP A 1 213 ? 35.491 -1.630 0.803 1.00 46.31 213 ASP A CA 1
ATOM 1742 C C . ASP A 1 213 ? 35.576 -1.210 -0.672 1.00 46.31 213 ASP A C 1
ATOM 1744 O O . ASP A 1 213 ? 35.033 -1.893 -1.550 1.00 46.31 213 ASP A O 1
ATOM 1748 N N . PRO A 1 214 ? 36.298 -0.118 -0.986 1.00 50.06 214 PRO A N 1
ATOM 1749 C CA . PRO A 1 214 ? 36.495 0.343 -2.358 1.00 50.06 214 PRO A CA 1
ATOM 1750 C C . PRO A 1 214 ? 37.260 -0.656 -3.242 1.00 50.06 214 PRO A C 1
ATOM 1752 O O . PRO A 1 214 ? 37.222 -0.533 -4.463 1.00 50.06 214 PRO A O 1
ATOM 1755 N N . VAL A 1 215 ? 37.904 -1.668 -2.653 1.00 47.41 215 VAL A N 1
ATOM 1756 C CA . VAL A 1 215 ? 38.710 -2.674 -3.364 1.00 47.41 215 VAL A CA 1
ATOM 1757 C C . VAL A 1 215 ? 37.847 -3.618 -4.215 1.00 47.41 215 VAL A C 1
ATOM 1759 O O . VAL A 1 215 ? 38.245 -3.986 -5.317 1.00 47.41 215 VAL A O 1
ATOM 1762 N N . VAL A 1 216 ? 36.626 -3.949 -3.779 1.00 46.06 216 VAL A N 1
ATOM 1763 C CA . VAL A 1 216 ? 35.775 -4.936 -4.478 1.00 46.06 216 VAL A CA 1
ATOM 1764 C C . VAL A 1 216 ? 35.108 -4.352 -5.735 1.00 46.06 216 VAL A C 1
ATOM 1766 O O . VAL A 1 216 ? 34.773 -5.085 -6.662 1.00 46.06 216 VAL A O 1
ATOM 1769 N N . LYS A 1 217 ? 34.982 -3.020 -5.842 1.00 40.56 217 LYS A N 1
ATOM 1770 C CA . LYS A 1 217 ? 34.389 -2.358 -7.024 1.00 40.56 217 LYS A CA 1
ATOM 1771 C C . LYS A 1 217 ? 35.210 -2.504 -8.308 1.00 40.56 217 LYS A C 1
ATOM 1773 O O . LYS A 1 217 ? 34.654 -2.307 -9.385 1.00 40.56 217 LYS A O 1
ATOM 1778 N N . ASN A 1 218 ? 36.498 -2.825 -8.203 1.00 40.34 218 ASN A N 1
ATOM 1779 C CA . ASN A 1 218 ? 37.378 -2.965 -9.364 1.00 40.34 218 ASN A CA 1
ATOM 1780 C C . ASN A 1 218 ? 37.463 -4.401 -9.898 1.00 40.34 218 ASN A C 1
ATOM 1782 O O . ASN A 1 218 ? 38.020 -4.600 -10.969 1.00 40.34 218 ASN A O 1
ATOM 1786 N N . LEU A 1 219 ? 36.889 -5.386 -9.200 1.00 41.38 219 LEU A N 1
ATOM 1787 C CA . LEU A 1 219 ? 36.915 -6.791 -9.629 1.00 41.38 219 LEU A CA 1
ATOM 1788 C C . LEU A 1 219 ? 35.693 -7.195 -10.469 1.00 41.38 219 LEU A C 1
ATOM 1790 O O . LEU A 1 219 ? 35.729 -8.224 -11.125 1.00 41.38 219 LEU A O 1
ATOM 1794 N N . SER A 1 220 ? 34.630 -6.383 -10.501 1.00 38.69 220 SER A N 1
ATOM 1795 C CA . SER A 1 220 ? 33.447 -6.612 -11.351 1.00 38.69 220 SER A CA 1
ATOM 1796 C C . SER A 1 220 ? 33.493 -5.870 -12.695 1.00 38.69 220 SER A C 1
ATOM 1798 O O . SER A 1 220 ? 32.479 -5.760 -13.383 1.00 38.69 220 SER A O 1
ATOM 1800 N N . LYS A 1 221 ? 34.665 -5.338 -13.062 1.00 38.78 221 LYS A N 1
ATOM 1801 C CA . LYS A 1 221 ? 34.953 -4.716 -14.362 1.00 38.78 221 LYS A CA 1
ATOM 1802 C C . LYS A 1 221 ? 36.171 -5.378 -15.017 1.00 38.78 221 LYS A C 1
ATOM 1804 O O . LYS A 1 221 ? 37.161 -4.704 -15.295 1.00 38.78 221 LYS A O 1
ATOM 1809 N N . GLN A 1 222 ? 36.095 -6.686 -15.231 1.00 33.31 222 GLN A N 1
ATOM 1810 C CA . GLN A 1 222 ? 36.887 -7.391 -16.239 1.00 33.31 222 GLN A CA 1
ATOM 1811 C C . GLN A 1 222 ? 35.947 -8.253 -17.067 1.00 33.31 222 GLN A C 1
ATOM 1813 O O . GLN A 1 222 ? 35.025 -8.839 -16.456 1.00 33.31 222 GLN A O 1
#

Organism: NCBI:txid2358488

Foldseek 3Di:
DDDPPDPDDDPCVLVVADAQRKDKDKDFPLLADLVNLVVLVCLLVQFDFAEKEWEDFQPDDDDDDPDPSSGIIMITIGTRHHDPDKDKYFFYYKPFQQFDSPDPVGHGAFDADPVRHFDADPVRHGHGPHCVVVVLVQSQCSCQVRVSPPDRHDVDPDDGWIDMPVRLVVPPSSRDDSVCRDPLNVVLVVQCVVDPDADCVSSVNDDDPPPPDPVVVVVVPD

Radius of gyration: 20.54 Å; chains: 1; bounding box: 57×48×58 Å